Protein AF-A0A6A0GVG8-F1 (afdb_monomer)

Organism: Hyalella azteca (NCBI:txid294128)

Foldseek 3Di:
DQQFLEWEAEPPDIDTHRDDADDDDDPVDPVVLRVLLVVPCVSVDSQKHKYKYAHDWDADPDDDPHRIDGHHIALIFMDTPVCVVPDPDPVSVVVVSVVRSVDPVGGSGHHPVVVDPDDDADADDDQVVLPPPVVVVVVVCCVSFVPQPPVVPGDRDADWADDPVDPNDTHRDDDPVVVVVVVCCVPVVVVVVVVVVVVVVVQVVVQWDADPVRDTDRNPVPPPDPDDDDDDDDDDDDDD

Secondary structure (DSSP, 8-state):
-TT--EEEEETTEEEEE---------SS--HHHHHHHHH-GGGGSTTEEEEEEEEEEEE-SSS-TT-EEEEEEEEEEEEEHHHHHT---HHHHHHHHHHHHT-GGGEEE--HHHH-SS--------GGGTTSSHHHHHHHHHHHHSSTTTTSSSPP----EEETTEEEEEES---HHHHHHHHHHHHHHHHHHHHHHHHHHHHHHHHEEEPTTS-EEESGGGGS----------------

Structure (mmCIF, N/CA/C/O backbone):
data_AF-A0A6A0GVG8-F1
#
_entry.id   AF-A0A6A0GVG8-F1
#
loop_
_atom_site.group_PDB
_atom_site.id
_atom_site.type_symbol
_atom_site.label_atom_id
_atom_site.label_alt_id
_atom_site.label_comp_id
_atom_site.label_asym_id
_atom_site.label_entity_id
_atom_site.label_seq_id
_atom_site.pdbx_PDB_ins_code
_atom_site.Cartn_x
_atom_site.Cartn_y
_atom_site.Cartn_z
_atom_site.occupancy
_atom_site.B_iso_or_equiv
_atom_site.auth_seq_id
_atom_site.auth_comp_id
_atom_site.auth_asym_id
_atom_site.auth_atom_id
_atom_site.pdbx_PDB_model_num
ATOM 1 N N . MET A 1 1 ? -23.804 6.363 20.087 1.00 50.75 1 MET A N 1
ATOM 2 C CA . MET A 1 1 ? -23.180 5.264 19.308 1.00 50.75 1 MET A CA 1
ATOM 3 C C . MET A 1 1 ? -24.000 3.959 19.323 1.00 50.75 1 MET A C 1
ATOM 5 O O . MET A 1 1 ? -23.460 2.936 18.939 1.00 50.75 1 MET A O 1
ATOM 9 N N . GLY A 1 2 ? -25.294 3.967 19.689 1.00 52.16 2 GLY A N 1
ATOM 10 C CA . GLY A 1 2 ? -26.042 2.741 20.035 1.00 52.16 2 GLY A CA 1
ATOM 11 C C . GLY A 1 2 ? -26.238 1.683 18.936 1.00 52.16 2 GLY A C 1
ATOM 12 O O . GLY A 1 2 ? -26.428 0.525 19.280 1.00 52.16 2 GLY A O 1
ATOM 13 N N . ASP A 1 3 ? -26.127 2.052 17.653 1.00 66.25 3 ASP A N 1
ATOM 14 C CA . ASP A 1 3 ? -26.302 1.125 16.516 1.00 66.25 3 ASP A CA 1
ATOM 15 C C . ASP A 1 3 ? -25.033 0.934 15.659 1.00 66.25 3 ASP A C 1
ATOM 17 O O . ASP A 1 3 ? -25.080 0.316 14.594 1.00 66.25 3 ASP A O 1
ATOM 21 N N . ARG A 1 4 ? -23.882 1.475 16.087 1.00 76.88 4 ARG A N 1
ATOM 22 C CA . ARG A 1 4 ? -22.610 1.327 15.359 1.00 76.88 4 ARG A CA 1
ATOM 23 C C . ARG A 1 4 ? -21.877 0.089 15.867 1.00 76.88 4 ARG A C 1
ATOM 25 O O . ARG A 1 4 ? -21.326 0.111 16.961 1.00 76.88 4 ARG A O 1
ATOM 32 N N . ASN A 1 5 ? -21.874 -0.973 15.070 1.00 85.00 5 ASN A N 1
ATOM 33 C CA . ASN A 1 5 ? -21.222 -2.250 15.377 1.00 85.00 5 ASN A CA 1
ATOM 34 C C . ASN A 1 5 ? -19.881 -2.429 14.646 1.00 85.00 5 ASN A C 1
ATOM 36 O O . ASN A 1 5 ? -19.270 -3.493 14.739 1.00 85.00 5 ASN A O 1
ATOM 40 N N . THR A 1 6 ? -19.411 -1.429 13.896 1.00 87.62 6 THR A N 1
ATOM 41 C CA . THR A 1 6 ? -18.144 -1.523 13.163 1.00 87.62 6 THR A CA 1
ATOM 42 C C . THR A 1 6 ? -17.380 -0.205 13.177 1.00 87.62 6 THR A C 1
ATOM 44 O O . THR A 1 6 ? -17.946 0.872 12.966 1.00 87.62 6 THR A O 1
ATOM 47 N N . VAL A 1 7 ? -16.076 -0.315 13.412 1.00 90.06 7 VAL A N 1
ATOM 48 C CA . VAL A 1 7 ? -15.095 0.761 13.358 1.00 90.06 7 VAL A CA 1
ATOM 49 C C . VAL A 1 7 ? -13.996 0.363 12.382 1.00 90.06 7 VAL A C 1
ATOM 51 O O . VAL A 1 7 ? -13.380 -0.693 12.519 1.00 90.06 7 VAL A O 1
ATOM 54 N N . ILE A 1 8 ? -13.745 1.229 11.408 1.00 90.12 8 ILE A N 1
ATOM 55 C CA . ILE A 1 8 ? -12.729 1.035 10.380 1.00 90.12 8 ILE A CA 1
ATOM 56 C C . ILE A 1 8 ? -11.695 2.145 10.521 1.00 90.12 8 ILE A C 1
ATOM 58 O O . ILE A 1 8 ? -12.031 3.333 10.466 1.00 90.12 8 ILE A O 1
ATOM 62 N N . PHE A 1 9 ? -10.441 1.751 10.689 1.00 89.19 9 PHE A N 1
ATOM 63 C CA . PHE A 1 9 ? -9.293 2.645 10.672 1.00 89.19 9 PHE A CA 1
ATOM 64 C C . PHE A 1 9 ? -8.713 2.697 9.262 1.00 89.19 9 PHE A C 1
ATOM 66 O O . PHE A 1 9 ? -8.510 1.657 8.637 1.00 89.19 9 PHE A O 1
ATOM 73 N N . SER A 1 10 ? -8.434 3.896 8.762 1.00 87.19 10 SER A N 1
ATOM 74 C CA . SER A 1 10 ? -7.739 4.085 7.489 1.00 87.19 10 SER A CA 1
ATOM 75 C C . SER A 1 10 ? -6.863 5.323 7.577 1.00 87.19 10 SER A C 1
ATOM 77 O O . SER A 1 10 ? -7.367 6.447 7.604 1.00 87.19 10 SER A O 1
ATOM 79 N N . LYS A 1 11 ? -5.545 5.110 7.643 1.00 79.81 11 LYS A N 1
ATOM 80 C CA . LYS A 1 11 ? -4.554 6.171 7.883 1.00 79.81 11 LYS A CA 1
ATOM 81 C C . LYS A 1 11 ? -4.944 7.000 9.121 1.00 79.81 11 LYS A C 1
ATOM 83 O O . LYS A 1 11 ? -5.145 6.441 10.196 1.00 79.81 11 LYS A O 1
ATOM 88 N N . GLU A 1 12 ? -5.146 8.304 8.955 1.00 75.62 12 GLU A N 1
ATOM 89 C CA . GLU A 1 12 ? -5.574 9.243 10.003 1.00 75.62 12 GLU A CA 1
ATOM 90 C C . GLU A 1 12 ? -7.104 9.377 10.140 1.00 75.62 12 GLU A C 1
ATOM 92 O O . GLU A 1 12 ? -7.608 10.244 10.856 1.00 75.62 12 GLU A O 1
ATOM 97 N N . ARG A 1 13 ? -7.880 8.557 9.424 1.00 82.06 13 ARG A N 1
ATOM 98 C CA . ARG A 1 13 ? -9.346 8.621 9.394 1.00 82.06 13 ARG A CA 1
ATOM 99 C C . ARG A 1 13 ? -9.965 7.439 10.123 1.00 82.06 13 ARG A C 1
ATOM 101 O O . ARG A 1 13 ? -9.480 6.309 10.064 1.00 82.06 13 ARG A O 1
ATOM 108 N N . LEU A 1 14 ? -11.101 7.711 10.757 1.00 86.38 14 LEU A N 1
ATOM 109 C CA . LEU A 1 14 ? -11.926 6.711 11.418 1.00 86.38 14 LEU A CA 1
ATOM 110 C C . LEU A 1 14 ? -13.337 6.747 10.842 1.00 86.38 14 LEU A C 1
ATOM 112 O O . LEU A 1 14 ? -13.987 7.792 10.811 1.00 86.38 14 LEU A O 1
ATOM 116 N N . TYR A 1 15 ? -13.823 5.581 10.432 1.00 87.69 15 TYR A N 1
ATOM 117 C CA . TYR A 1 15 ? -15.179 5.388 9.942 1.00 87.69 15 TYR A CA 1
ATOM 118 C C . TYR A 1 15 ? -15.929 4.513 10.941 1.00 87.69 15 TYR A C 1
ATOM 120 O O . TYR A 1 15 ? -15.545 3.375 11.189 1.00 87.69 15 TYR A O 1
ATOM 128 N N . ALA A 1 16 ? -16.999 5.041 11.530 1.00 86.44 16 ALA A N 1
ATOM 129 C CA . ALA A 1 16 ? -17.844 4.296 12.457 1.00 86.44 16 ALA A CA 1
ATOM 130 C C . ALA A 1 16 ? -19.249 4.167 11.868 1.00 86.44 16 ALA A C 1
ATOM 132 O O . ALA A 1 16 ? -19.960 5.167 11.724 1.00 86.44 16 ALA A O 1
ATOM 133 N N . ALA A 1 17 ? -19.650 2.941 11.546 1.00 83.56 17 ALA A N 1
ATOM 134 C CA . ALA A 1 17 ? -20.887 2.651 10.831 1.00 83.56 17 ALA A CA 1
ATOM 135 C C . ALA A 1 17 ? -21.612 1.432 11.416 1.00 83.56 17 ALA A C 1
ATOM 137 O O . ALA A 1 17 ? -21.072 0.688 12.237 1.00 83.56 17 ALA A O 1
ATOM 138 N N . SER A 1 18 ? -22.867 1.263 11.000 1.00 83.88 18 SER A N 1
ATOM 139 C CA . SER A 1 18 ? -23.615 0.030 11.219 1.00 83.88 18 SER A CA 1
ATOM 140 C C . SER A 1 18 ? -23.417 -0.864 9.998 1.00 83.88 18 SER A C 1
ATOM 142 O O . SER A 1 18 ? -23.863 -0.517 8.905 1.00 83.88 18 SER A O 1
ATOM 144 N N . CYS A 1 19 ? -22.701 -1.972 10.158 1.00 81.56 19 CYS A N 1
ATOM 145 C CA . CYS A 1 19 ? -22.492 -2.960 9.112 1.00 81.56 19 CYS A CA 1
ATOM 146 C C . CYS A 1 19 ? -23.527 -4.080 9.254 1.00 81.56 19 CYS A C 1
ATOM 148 O O . CYS A 1 19 ? -23.619 -4.724 10.302 1.00 81.56 19 CYS A O 1
ATOM 150 N N . GLY A 1 20 ? -24.307 -4.314 8.197 1.00 79.50 20 GLY A N 1
ATOM 151 C CA . GLY A 1 20 ? -25.256 -5.430 8.125 1.00 79.50 20 GLY A CA 1
ATOM 152 C C . GLY A 1 20 ? -24.718 -6.637 7.354 1.00 79.50 20 GLY A C 1
ATOM 153 O O . GLY A 1 20 ? -25.000 -7.783 7.712 1.00 79.50 20 GLY A O 1
ATOM 154 N N . HIS A 1 21 ? -23.935 -6.386 6.304 1.00 77.69 21 HIS A N 1
ATOM 155 C CA . HIS A 1 21 ? -23.437 -7.410 5.394 1.00 77.69 21 HIS A CA 1
ATOM 156 C C . HIS A 1 21 ? -22.052 -7.040 4.865 1.00 77.69 21 HIS A C 1
ATOM 158 O O . HIS A 1 21 ? -21.798 -5.876 4.564 1.00 77.69 21 HIS A O 1
ATOM 164 N N . VAL A 1 22 ? -21.190 -8.043 4.694 1.00 79.06 22 VAL A N 1
ATOM 165 C CA . VAL A 1 22 ? -19.888 -7.905 4.037 1.00 79.06 22 VAL A CA 1
ATOM 166 C C . VAL A 1 22 ? -19.919 -8.731 2.758 1.00 79.06 22 VAL A C 1
ATOM 168 O O . VAL A 1 22 ? -20.177 -9.932 2.794 1.00 79.06 22 VAL A O 1
ATOM 171 N N . ASN A 1 23 ? -19.711 -8.070 1.623 1.00 77.62 23 ASN A N 1
ATOM 172 C CA . ASN A 1 23 ? -19.607 -8.699 0.309 1.00 77.62 23 ASN A CA 1
ATOM 173 C C . ASN A 1 23 ? -18.220 -8.452 -0.263 1.00 77.62 23 ASN A C 1
ATOM 175 O O . ASN A 1 23 ? -17.609 -7.417 0.000 1.00 77.62 23 ASN A O 1
ATOM 179 N N . SER A 1 24 ? -17.756 -9.370 -1.099 1.00 70.88 24 SER A N 1
ATOM 180 C CA . SER A 1 24 ? -16.585 -9.137 -1.926 1.00 70.88 24 SER A CA 1
ATOM 181 C C . SER A 1 24 ? -16.966 -8.586 -3.290 1.00 70.88 24 SER A C 1
ATOM 183 O O . SER A 1 24 ? -17.967 -8.973 -3.889 1.00 70.88 24 SER A O 1
ATOM 185 N N . SER A 1 25 ? -16.144 -7.668 -3.790 1.00 61.41 25 SER A N 1
ATOM 186 C CA . SER A 1 25 ? -16.318 -7.037 -5.101 1.00 61.41 25 SER A CA 1
ATOM 187 C C . SER A 1 25 ? -15.183 -7.350 -6.087 1.00 61.41 25 SER A C 1
ATOM 189 O O . SER A 1 25 ? -15.189 -6.817 -7.194 1.00 61.41 25 SER A O 1
ATOM 191 N N . SER A 1 26 ? -14.209 -8.195 -5.720 1.00 55.94 26 SER A N 1
ATOM 192 C CA . SER A 1 26 ? -12.971 -8.401 -6.490 1.00 55.94 26 SER A CA 1
ATOM 193 C C . SER A 1 26 ? -12.815 -9.825 -7.030 1.00 55.94 26 SER A C 1
ATOM 195 O O . SER A 1 26 ? -13.128 -10.795 -6.351 1.00 55.94 26 SER A O 1
ATOM 197 N N . ALA A 1 27 ? -12.255 -9.935 -8.239 1.00 46.09 27 ALA A N 1
ATOM 198 C CA . ALA A 1 27 ? -11.890 -11.182 -8.916 1.00 46.09 27 ALA A CA 1
ATOM 199 C C . ALA A 1 27 ? -10.590 -11.838 -8.387 1.00 46.09 27 ALA A C 1
ATOM 201 O O . ALA A 1 27 ? -10.271 -12.955 -8.784 1.00 46.09 27 ALA A O 1
ATOM 202 N N . HIS A 1 28 ? -9.841 -11.168 -7.500 1.00 50.00 28 HIS A N 1
ATOM 203 C CA . HIS A 1 28 ? -8.576 -11.651 -6.910 1.00 50.00 28 HIS A CA 1
ATOM 204 C C . HIS A 1 28 ? -8.748 -12.186 -5.479 1.00 50.00 28 HIS A C 1
ATOM 206 O O . HIS A 1 28 ? -7.946 -11.919 -4.589 1.00 50.00 28 HIS A O 1
ATOM 212 N N . GLN A 1 29 ? -9.849 -12.886 -5.234 1.00 55.16 29 GLN A N 1
ATOM 213 C CA . GLN A 1 29 ? -10.332 -13.115 -3.885 1.00 55.16 29 GLN A CA 1
ATOM 214 C C . GLN A 1 29 ? -9.825 -14.409 -3.243 1.00 55.16 29 GLN A C 1
ATOM 216 O O . GLN A 1 29 ? -9.951 -15.495 -3.806 1.00 55.16 29 GLN A O 1
ATOM 221 N N . ASP A 1 30 ? -9.383 -14.281 -1.993 1.00 58.47 30 ASP A N 1
ATOM 222 C CA . ASP A 1 30 ? -9.330 -15.378 -1.032 1.00 58.47 30 ASP A CA 1
ATOM 223 C C . ASP A 1 30 ? -10.744 -15.573 -0.451 1.00 58.47 30 ASP A C 1
ATOM 225 O O . ASP A 1 30 ? -11.160 -14.907 0.504 1.00 58.47 30 ASP A O 1
ATOM 229 N N . ASN A 1 31 ? -11.558 -16.398 -1.120 1.00 63.59 31 ASN A N 1
ATOM 230 C CA . ASN A 1 31 ? -12.972 -16.624 -0.768 1.00 63.59 31 ASN A CA 1
ATOM 231 C C . ASN A 1 31 ? -13.146 -17.070 0.695 1.00 63.59 31 ASN A C 1
ATOM 233 O O . ASN A 1 31 ? -14.156 -16.755 1.327 1.00 63.59 31 ASN A O 1
ATOM 237 N N . ASN A 1 32 ? -12.113 -17.708 1.243 1.00 67.88 32 ASN A N 1
ATOM 238 C CA . ASN A 1 32 ? -12.061 -18.233 2.598 1.00 67.88 32 ASN A CA 1
ATOM 239 C C . ASN A 1 32 ? -12.248 -17.142 3.664 1.00 67.88 32 ASN A C 1
ATOM 241 O O . ASN A 1 32 ? -12.976 -17.348 4.631 1.00 67.88 32 ASN A O 1
ATOM 245 N N . THR A 1 33 ? -11.657 -15.954 3.492 1.00 72.12 33 THR A N 1
ATOM 246 C CA . THR A 1 33 ? -11.712 -14.884 4.508 1.00 72.12 33 THR A CA 1
ATOM 247 C C . THR A 1 33 ? -13.117 -14.300 4.654 1.00 72.12 33 THR A C 1
ATOM 249 O O . THR A 1 33 ? -13.568 -14.005 5.759 1.00 72.12 33 THR A O 1
ATOM 252 N N . ILE A 1 34 ? -13.851 -14.164 3.547 1.00 72.88 34 ILE A N 1
ATOM 253 C CA . ILE A 1 34 ? -15.233 -13.660 3.569 1.00 72.88 34 ILE A CA 1
ATOM 254 C C . ILE A 1 34 ? -16.191 -14.712 4.132 1.00 72.88 34 ILE A C 1
ATOM 256 O O . ILE A 1 34 ? -17.122 -14.375 4.865 1.00 72.88 34 ILE A O 1
ATOM 260 N N . GLU A 1 35 ? -15.949 -15.987 3.843 1.00 71.25 35 GLU A N 1
ATOM 261 C CA . GLU A 1 35 ? -16.700 -17.094 4.433 1.00 71.25 35 GLU A CA 1
ATOM 262 C C . GLU A 1 35 ? -16.460 -17.202 5.951 1.00 71.25 35 GLU A C 1
ATOM 264 O O . GLU A 1 35 ? -17.409 -17.353 6.727 1.00 71.25 35 GLU A O 1
ATOM 269 N N . LEU A 1 36 ? -15.220 -17.003 6.404 1.00 71.31 36 LEU A N 1
ATOM 270 C CA . LEU A 1 36 ? -14.858 -16.913 7.824 1.00 71.31 36 LEU A CA 1
ATOM 271 C C . LEU A 1 36 ? -15.527 -15.716 8.521 1.00 71.31 36 LEU A C 1
ATOM 273 O O . LEU A 1 36 ? -16.076 -15.860 9.613 1.00 71.31 36 LEU A O 1
ATOM 277 N N . LEU A 1 37 ? -15.565 -14.546 7.880 1.00 74.31 37 LEU A N 1
ATOM 278 C CA . LEU A 1 37 ? -16.240 -13.355 8.415 1.00 74.31 37 LEU A CA 1
ATOM 279 C C . LEU A 1 37 ? -17.761 -13.522 8.512 1.00 74.31 37 LEU A C 1
ATOM 281 O O . LEU A 1 37 ? -18.382 -13.043 9.465 1.00 74.31 37 LEU A O 1
ATOM 285 N N . ASN A 1 38 ? -18.372 -14.192 7.534 1.00 73.69 38 ASN A N 1
ATOM 286 C CA . ASN A 1 38 ? -19.812 -14.436 7.522 1.00 73.69 38 ASN A CA 1
ATOM 287 C C . ASN A 1 38 ? -20.233 -15.55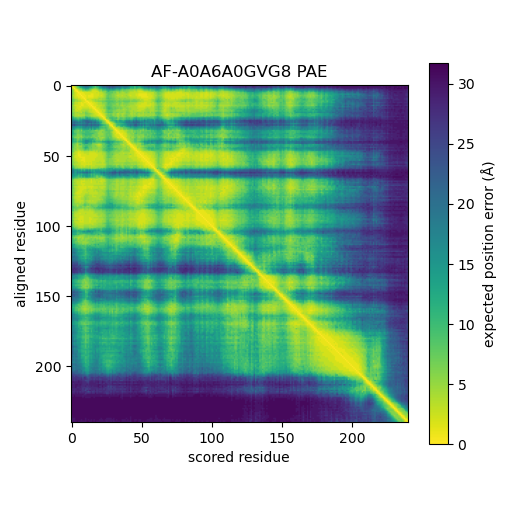1 8.490 1.00 73.69 38 ASN A C 1
ATOM 289 O O . ASN A 1 38 ? -21.332 -15.478 9.045 1.00 73.69 38 ASN A O 1
ATOM 293 N N . SER A 1 39 ? -19.374 -16.547 8.724 1.00 69.25 39 SER A N 1
ATOM 294 C CA . SER A 1 39 ? -19.610 -17.617 9.703 1.00 69.25 39 SER A CA 1
ATOM 295 C C . SER A 1 39 ? -19.372 -17.157 11.145 1.00 69.25 39 SER A C 1
ATOM 297 O O . SER A 1 39 ? -20.133 -17.527 12.044 1.00 69.25 39 SER A O 1
ATOM 299 N N . ASN A 1 40 ? -18.390 -16.282 11.384 1.00 69.88 40 ASN A N 1
ATOM 300 C CA . ASN A 1 40 ? -18.128 -15.702 12.698 1.00 69.88 40 ASN A CA 1
ATOM 301 C C . ASN A 1 40 ? -19.054 -14.504 12.974 1.00 69.88 40 ASN A C 1
ATOM 303 O O . ASN A 1 40 ? -18.669 -13.341 12.890 1.00 69.88 40 ASN A O 1
ATOM 307 N N . LEU A 1 41 ? -20.308 -14.788 13.337 1.00 68.12 41 LEU A N 1
ATOM 308 C CA . LEU A 1 41 ? -21.355 -13.791 13.619 1.00 68.12 41 LEU A CA 1
ATOM 309 C C . LEU A 1 41 ? -21.117 -12.960 14.897 1.00 68.12 41 LEU A C 1
ATOM 311 O O . LEU A 1 41 ? -21.990 -12.184 15.294 1.00 68.12 41 LEU A O 1
ATOM 315 N N . GLY A 1 42 ? -19.957 -13.087 15.552 1.00 70.38 42 GLY A N 1
ATOM 316 C CA . GLY A 1 42 ? -19.631 -12.376 16.789 1.00 70.38 42 GLY A CA 1
ATOM 317 C C . GLY A 1 42 ? -19.759 -10.853 16.676 1.00 70.38 42 GLY A C 1
ATOM 318 O O . GLY A 1 42 ? -20.185 -10.210 17.631 1.00 70.38 42 GLY A O 1
ATOM 319 N N . TRP A 1 43 ? -19.486 -10.285 15.499 1.00 73.75 43 TRP A N 1
ATOM 320 C CA . TRP A 1 43 ? -19.610 -8.849 15.213 1.00 73.75 43 TRP A CA 1
ATOM 321 C C . TRP A 1 43 ? -21.048 -8.374 14.936 1.00 73.75 43 TRP A C 1
ATOM 323 O O . TRP A 1 43 ? -21.324 -7.175 14.970 1.00 73.75 43 TRP A O 1
ATOM 333 N N . LYS A 1 44 ? -21.989 -9.293 14.677 1.00 74.94 44 LYS A N 1
ATOM 334 C CA . LYS A 1 44 ? -23.419 -8.957 14.543 1.00 74.94 44 LYS A CA 1
ATOM 335 C C . LYS A 1 44 ? -24.117 -8.820 15.896 1.00 74.94 44 LYS A C 1
ATOM 337 O O . LYS A 1 44 ? -25.248 -8.342 15.960 1.00 74.94 44 LYS A O 1
ATOM 342 N N . ASN A 1 45 ? -23.464 -9.235 16.983 1.00 78.94 45 ASN A N 1
ATOM 343 C CA . ASN A 1 45 ? -23.986 -9.053 18.329 1.00 78.94 45 ASN A CA 1
ATOM 344 C C . ASN A 1 45 ? -23.889 -7.575 18.741 1.00 78.94 45 ASN A C 1
ATOM 346 O O . ASN A 1 45 ? -22.816 -6.986 18.679 1.00 78.94 45 ASN A O 1
ATOM 350 N N . LYS A 1 46 ? -24.987 -6.997 19.246 1.00 77.81 46 LYS A N 1
ATOM 351 C CA . LYS A 1 46 ? -25.031 -5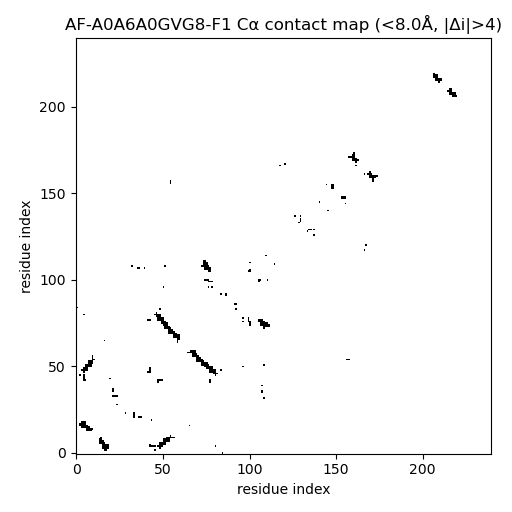.609 19.743 1.00 77.81 46 LYS A CA 1
ATOM 352 C C . LYS A 1 46 ? -24.086 -5.336 20.919 1.00 77.81 46 LYS A C 1
ATOM 354 O O . LYS A 1 46 ? -23.750 -4.185 21.173 1.00 77.81 46 LYS A O 1
ATOM 359 N N . ALA A 1 47 ? -23.670 -6.374 21.642 1.00 83.19 47 ALA A N 1
ATOM 360 C CA . ALA A 1 47 ? -22.703 -6.257 22.731 1.00 83.19 47 ALA A CA 1
ATOM 361 C C . ALA A 1 47 ? -21.253 -6.112 22.240 1.00 83.19 47 ALA A C 1
ATOM 363 O O . ALA A 1 47 ? -20.364 -5.833 23.044 1.00 83.19 47 ALA A O 1
ATOM 364 N N . LYS A 1 48 ? -21.004 -6.307 20.942 1.00 87.19 48 LYS A N 1
ATOM 365 C CA . LYS A 1 48 ? -19.670 -6.355 20.355 1.00 87.19 48 LYS A CA 1
ATOM 366 C C . LYS A 1 48 ? -19.511 -5.343 19.221 1.00 87.19 48 LYS A C 1
ATOM 368 O O . LYS A 1 48 ? -20.480 -4.944 18.580 1.00 87.19 48 LYS A O 1
ATOM 373 N N . VAL A 1 49 ? -18.273 -4.930 18.980 1.00 88.25 49 VAL A N 1
ATOM 374 C CA . VAL A 1 49 ? -17.891 -4.003 17.909 1.00 88.25 49 VAL A CA 1
ATOM 375 C C . VAL A 1 49 ? -16.730 -4.607 17.134 1.00 88.25 49 VAL A C 1
ATOM 377 O O . VAL A 1 49 ? -15.719 -4.978 17.726 1.00 88.25 49 VAL A O 1
ATOM 380 N N . ALA A 1 50 ? -16.873 -4.707 15.815 1.00 88.56 50 ALA A N 1
ATOM 381 C CA . ALA A 1 50 ? -15.773 -5.085 14.941 1.00 88.56 50 ALA A CA 1
ATOM 382 C C . ALA A 1 50 ? -14.823 -3.905 14.740 1.00 88.56 50 ALA A C 1
ATOM 384 O O . ALA A 1 50 ? -15.260 -2.794 14.437 1.00 88.56 50 ALA A O 1
ATOM 385 N N . PHE A 1 51 ? -13.532 -4.174 14.855 1.00 89.69 51 PHE A N 1
ATOM 386 C CA . PHE A 1 51 ? -12.462 -3.251 14.526 1.00 89.69 51 PHE A CA 1
ATOM 387 C C . PHE A 1 51 ? -11.656 -3.811 13.372 1.00 89.69 51 PHE A C 1
ATOM 389 O O . PHE A 1 51 ? -11.253 -4.970 13.408 1.00 89.69 51 PHE A O 1
ATOM 396 N N . ILE A 1 52 ? -11.424 -3.001 12.348 1.00 89.12 52 ILE A N 1
ATOM 397 C CA . ILE A 1 52 ? -10.674 -3.420 11.166 1.00 89.12 52 ILE A CA 1
ATOM 398 C C . ILE A 1 52 ? -9.786 -2.262 10.727 1.00 89.12 52 ILE A C 1
ATOM 400 O O . ILE A 1 52 ? -10.227 -1.111 10.732 1.00 89.12 52 ILE A O 1
ATOM 404 N N . PHE A 1 53 ? -8.552 -2.551 10.325 1.00 88.75 53 PHE A N 1
ATOM 405 C CA . PHE A 1 53 ? -7.727 -1.584 9.617 1.00 88.75 53 PHE A CA 1
ATOM 406 C C . PHE A 1 53 ? -7.804 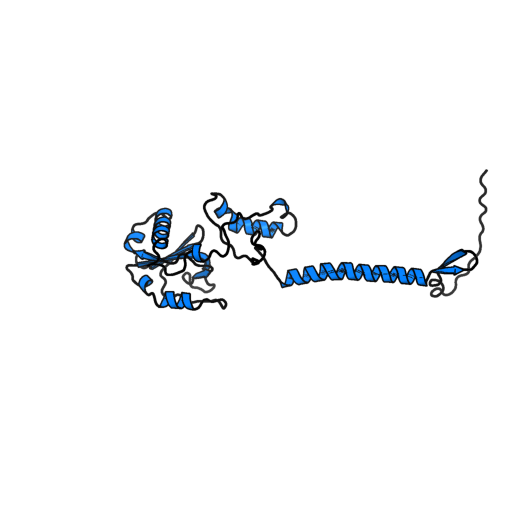-1.859 8.117 1.00 88.75 53 PHE A C 1
ATOM 408 O O . PHE A 1 53 ? -7.671 -3.005 7.703 1.00 88.75 53 PHE A O 1
ATOM 415 N N . CYS A 1 54 ? -8.000 -0.823 7.304 1.00 87.62 54 CYS A N 1
ATOM 416 C CA . CYS A 1 54 ? -7.939 -0.918 5.847 1.00 87.62 54 CYS A CA 1
ATOM 417 C C . CYS A 1 54 ? -7.097 0.220 5.271 1.00 87.62 54 CYS A C 1
ATOM 419 O O . CYS A 1 54 ? -7.285 1.390 5.624 1.00 87.62 54 CYS A O 1
ATOM 421 N N . THR A 1 55 ? -6.196 -0.104 4.346 1.00 84.62 55 THR A N 1
ATOM 422 C CA . THR A 1 55 ? -5.328 0.899 3.715 1.00 84.62 55 THR A CA 1
ATOM 423 C C . THR A 1 55 ? -6.147 1.898 2.898 1.00 84.62 55 THR A C 1
ATOM 425 O O . THR A 1 55 ? -5.922 3.106 3.004 1.00 84.62 55 THR A O 1
ATOM 428 N N . TYR A 1 56 ? -7.159 1.433 2.156 1.00 84.25 56 TYR A N 1
ATOM 429 C CA . TYR A 1 56 ? -8.026 2.309 1.367 1.00 84.25 56 TYR A CA 1
ATOM 430 C C . TYR A 1 56 ? -9.505 2.085 1.677 1.00 84.25 56 TYR A C 1
ATOM 432 O O . TYR A 1 56 ? -10.001 0.961 1.659 1.00 84.25 56 TYR A O 1
ATOM 440 N N . VAL A 1 57 ? -10.224 3.185 1.906 1.00 86.81 57 VAL A N 1
ATOM 441 C CA . VAL A 1 57 ? -11.680 3.200 2.084 1.00 86.81 57 VAL A CA 1
ATOM 442 C C . VAL A 1 57 ? -12.274 4.216 1.116 1.00 86.81 57 VAL A C 1
ATOM 444 O O . VAL A 1 57 ? -11.935 5.401 1.143 1.00 86.81 57 VAL A O 1
ATOM 447 N N . LYS A 1 58 ? -13.156 3.747 0.235 1.00 85.62 58 LYS A N 1
ATOM 448 C CA . LYS A 1 58 ? -13.834 4.547 -0.789 1.00 85.62 58 LYS A CA 1
ATOM 449 C C . LYS A 1 58 ? -15.340 4.400 -0.622 1.00 85.62 58 LYS A C 1
ATOM 451 O O . LYS A 1 58 ? -15.835 3.316 -0.337 1.00 85.62 58 LYS A O 1
ATOM 456 N N . HIS A 1 59 ? -16.084 5.476 -0.841 1.00 80.69 59 HIS A N 1
ATOM 457 C CA . HIS A 1 59 ? -17.539 5.377 -0.943 1.00 80.69 59 HIS A CA 1
ATOM 458 C C . HIS A 1 59 ? -17.909 4.782 -2.303 1.00 80.69 59 HIS A C 1
ATOM 460 O O . HIS A 1 59 ? -17.358 5.189 -3.330 1.00 80.69 59 HIS A O 1
ATOM 466 N N . GLN A 1 60 ? -18.830 3.821 -2.324 1.00 76.50 60 GLN A N 1
ATOM 467 C CA . GLN A 1 60 ? -19.336 3.279 -3.577 1.00 76.50 60 GLN A CA 1
ATOM 468 C C . GLN A 1 60 ? -20.162 4.350 -4.300 1.00 76.50 60 GLN A C 1
ATOM 470 O O . GLN A 1 60 ? -21.005 5.023 -3.706 1.00 76.50 60 GLN A O 1
ATOM 475 N N . ASN A 1 61 ? -19.903 4.530 -5.595 1.00 58.28 61 ASN A N 1
ATOM 476 C CA . ASN A 1 61 ? -20.546 5.574 -6.385 1.00 58.28 61 ASN A CA 1
ATOM 477 C C . ASN A 1 61 ? -21.994 5.161 -6.713 1.00 58.28 61 ASN A C 1
ATOM 479 O O . ASN A 1 61 ? -22.257 4.508 -7.720 1.00 58.28 61 ASN A O 1
ATOM 483 N N . GLY A 1 62 ? -22.926 5.492 -5.817 1.00 55.22 62 GLY A N 1
ATOM 484 C CA . GLY A 1 62 ? -24.351 5.214 -5.978 1.00 55.22 62 GLY A CA 1
ATOM 485 C C . GLY A 1 62 ? -25.157 5.550 -4.727 1.00 55.22 62 GLY A C 1
ATOM 486 O O . GLY A 1 62 ? -25.301 4.701 -3.869 1.00 55.22 62 GLY A O 1
ATOM 487 N N . ASN A 1 63 ? -25.677 6.781 -4.633 1.00 48.16 63 ASN A N 1
ATOM 488 C CA . ASN A 1 63 ? -26.753 7.294 -3.752 1.00 48.16 63 ASN A CA 1
ATOM 489 C C . ASN A 1 63 ? -26.885 6.833 -2.277 1.00 48.16 63 ASN A C 1
ATOM 491 O O . ASN A 1 63 ? -27.863 7.183 -1.615 1.00 48.16 63 ASN A O 1
ATOM 495 N N . LYS A 1 64 ? -25.928 6.097 -1.718 1.00 59.19 64 LYS A N 1
ATOM 496 C CA . LYS A 1 64 ? -25.966 5.547 -0.367 1.00 59.19 64 LYS A CA 1
ATOM 497 C C . LYS A 1 64 ? -24.653 5.876 0.323 1.00 59.19 64 LYS A C 1
ATOM 499 O O . LYS A 1 64 ? -23.618 5.284 0.052 1.00 59.19 64 LYS A O 1
ATOM 504 N N . PHE A 1 65 ? -24.710 6.824 1.256 1.00 58.84 65 PHE A N 1
ATOM 505 C CA . PHE A 1 65 ? -23.568 7.258 2.074 1.00 58.84 65 PHE A CA 1
ATOM 506 C C . PHE A 1 65 ? -22.913 6.133 2.904 1.00 58.84 65 PHE A C 1
ATOM 508 O O . PHE A 1 65 ? -21.846 6.343 3.476 1.00 58.84 65 PHE A O 1
ATOM 515 N N . TYR A 1 66 ? -23.550 4.964 2.986 1.00 66.19 66 TYR A N 1
ATOM 516 C CA . TYR A 1 66 ? -23.194 3.852 3.863 1.00 66.19 66 TYR A CA 1
ATOM 517 C C . TYR A 1 66 ? -22.544 2.657 3.152 1.00 66.19 66 TYR A C 1
ATOM 519 O O . TYR A 1 66 ? -22.082 1.750 3.840 1.00 66.19 66 TYR A O 1
ATOM 527 N N . ASP A 1 67 ? -22.460 2.658 1.817 1.00 78.12 67 ASP A N 1
ATOM 528 C CA . ASP A 1 67 ? -21.767 1.597 1.082 1.00 78.12 67 ASP A CA 1
ATOM 529 C C . ASP A 1 67 ? -20.277 1.956 0.954 1.00 78.12 67 ASP A C 1
ATOM 531 O O . ASP A 1 67 ? -19.884 2.871 0.221 1.00 78.12 67 ASP A O 1
ATOM 535 N N . LEU A 1 68 ? -19.447 1.252 1.727 1.00 83.44 68 LEU A N 1
ATOM 536 C CA . LEU A 1 68 ? -17.997 1.428 1.772 1.00 83.44 68 LEU A CA 1
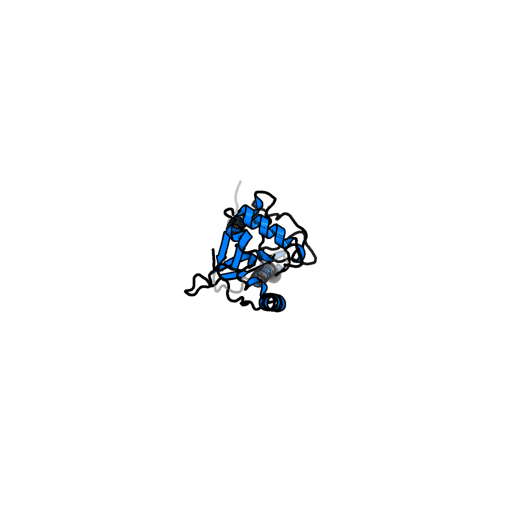ATOM 537 C C . LEU A 1 68 ? -17.311 0.284 1.027 1.00 83.44 68 LEU A C 1
ATOM 539 O O . LEU A 1 68 ? -17.501 -0.888 1.345 1.00 83.44 68 LEU A O 1
ATOM 543 N N . VAL A 1 69 ? -16.470 0.639 0.062 1.00 85.88 69 VAL A N 1
ATOM 544 C CA . VAL A 1 69 ? -15.512 -0.271 -0.558 1.00 85.88 69 VAL A CA 1
ATOM 545 C C . VAL A 1 69 ? -14.205 -0.134 0.199 1.00 85.88 69 VAL A C 1
ATOM 547 O O . VAL A 1 69 ? -13.616 0.947 0.257 1.00 85.88 69 VAL A O 1
ATOM 550 N N . MET A 1 70 ? -13.777 -1.237 0.794 1.00 85.12 70 MET A N 1
ATOM 551 C CA . MET A 1 70 ? -12.544 -1.316 1.560 1.00 85.12 70 MET A CA 1
ATOM 552 C C . MET A 1 70 ? -11.549 -2.185 0.793 1.00 85.12 70 MET A C 1
ATOM 554 O O . MET A 1 70 ? -11.919 -3.241 0.280 1.00 85.12 70 MET A O 1
ATOM 558 N N . GLU A 1 71 ? -10.303 -1.738 0.698 1.00 83.62 71 GLU A N 1
ATOM 559 C CA . GLU A 1 71 ? -9.220 -2.454 0.025 1.00 83.62 71 GLU A CA 1
ATOM 560 C C . GLU A 1 71 ? -8.051 -2.619 1.002 1.00 83.62 71 GLU A C 1
ATOM 562 O O . GLU A 1 71 ? -7.758 -1.701 1.776 1.00 83.62 71 GLU A O 1
ATOM 567 N N . ASP A 1 72 ? -7.387 -3.779 0.927 1.00 81.75 72 ASP A N 1
ATOM 568 C CA . ASP A 1 72 ? -6.209 -4.117 1.736 1.00 81.75 72 ASP A CA 1
ATOM 569 C C . ASP A 1 72 ? -6.470 -3.976 3.248 1.00 81.75 72 ASP A C 1
ATOM 571 O O . ASP A 1 72 ? -5.959 -3.083 3.928 1.00 81.75 72 ASP A O 1
ATOM 575 N N . CYS A 1 73 ? -7.368 -4.831 3.752 1.00 85.31 73 CYS A N 1
ATOM 576 C CA . CYS A 1 73 ? -7.772 -4.851 5.155 1.00 85.31 73 CYS A CA 1
ATOM 577 C C . CYS A 1 73 ? -7.054 -5.946 5.944 1.00 85.31 73 CYS A C 1
ATOM 579 O O . CYS A 1 73 ? -6.931 -7.076 5.475 1.00 85.31 73 CYS A O 1
ATOM 581 N N . PHE A 1 74 ? -6.659 -5.630 7.173 1.00 86.00 74 PHE A N 1
ATOM 582 C CA . PHE A 1 74 ? -5.917 -6.510 8.074 1.00 86.00 74 PHE A CA 1
ATOM 583 C C . PHE A 1 74 ? -6.183 -6.129 9.543 1.00 86.00 74 PHE A C 1
ATOM 585 O O . PHE A 1 74 ? -6.909 -5.169 9.828 1.00 86.00 74 PHE A O 1
ATOM 592 N N . ASN A 1 75 ? -5.630 -6.901 10.487 1.00 87.62 75 ASN A N 1
ATOM 593 C CA . ASN A 1 75 ? -5.850 -6.733 11.934 1.00 87.62 75 ASN A CA 1
ATOM 594 C C . ASN A 1 75 ? -7.345 -6.686 12.301 1.00 87.62 75 ASN A C 1
ATOM 596 O O . ASN A 1 75 ? -7.770 -5.894 13.132 1.00 87.62 75 ASN A O 1
ATOM 600 N N . GLY A 1 76 ? -8.183 -7.504 11.667 1.00 88.44 76 GLY A N 1
ATOM 601 C CA . GLY A 1 76 ? -9.612 -7.525 11.973 1.00 88.44 76 GLY A CA 1
ATOM 602 C C . GLY A 1 76 ? -9.848 -8.204 13.317 1.00 88.44 76 GLY A C 1
ATOM 603 O O . GLY A 1 76 ? -9.426 -9.341 13.489 1.00 88.44 76 GLY A O 1
ATOM 604 N N . THR A 1 77 ? -10.532 -7.558 14.258 1.00 88.50 77 THR A N 1
ATOM 605 C CA . THR A 1 77 ? -10.832 -8.106 15.593 1.00 88.50 77 THR A CA 1
ATOM 606 C C . THR A 1 77 ? -12.220 -7.697 16.076 1.00 88.50 77 THR A C 1
ATOM 608 O O . THR A 1 77 ? -12.885 -6.851 15.475 1.00 88.50 77 THR A O 1
ATOM 611 N N . VAL A 1 78 ? -12.685 -8.304 17.169 1.00 88.56 78 VAL A N 1
ATOM 612 C CA . VAL A 1 78 ? -13.946 -7.934 17.821 1.00 88.56 78 VAL A CA 1
ATOM 613 C C . VAL A 1 78 ? -13.689 -7.544 19.271 1.00 88.56 78 VAL A C 1
ATOM 615 O O . VAL A 1 78 ? -13.078 -8.306 20.008 1.00 88.56 78 VAL A O 1
ATOM 618 N N . GLY A 1 79 ? -14.199 -6.386 19.689 1.00 87.50 79 GLY A N 1
ATOM 619 C CA . GLY A 1 79 ? -14.134 -5.902 21.069 1.00 87.50 79 GLY A CA 1
ATOM 620 C C . GLY A 1 79 ? -15.509 -5.686 21.699 1.00 87.50 79 GLY A C 1
ATOM 621 O O . GLY A 1 79 ? -16.546 -5.827 21.049 1.00 87.50 79 GLY A O 1
ATOM 622 N N . ASP A 1 80 ? -15.516 -5.307 22.973 1.00 88.50 80 ASP A N 1
ATOM 623 C CA . ASP A 1 80 ? -16.724 -5.059 23.759 1.00 88.50 80 ASP A CA 1
ATOM 624 C C . ASP A 1 80 ? -17.290 -3.660 23.511 1.00 88.50 80 ASP A C 1
ATOM 626 O O . ASP A 1 80 ? -16.620 -2.647 23.735 1.00 88.50 80 ASP A O 1
ATOM 630 N N . ALA A 1 81 ? -18.571 -3.581 23.145 1.00 86.62 81 ALA A N 1
ATOM 631 C CA . ALA A 1 81 ? -19.243 -2.319 22.835 1.00 86.62 81 ALA A CA 1
ATOM 632 C C . ALA A 1 81 ? -19.249 -1.332 24.014 1.00 86.62 81 ALA A C 1
ATOM 634 O O . ALA A 1 81 ? -19.114 -0.127 23.806 1.00 86.62 81 ALA A O 1
ATOM 635 N N . ASN A 1 82 ? -19.344 -1.830 25.251 1.00 86.38 82 ASN A N 1
ATOM 636 C CA . ASN A 1 82 ? -19.336 -0.995 26.458 1.00 86.38 82 ASN A CA 1
ATOM 637 C C . ASN A 1 82 ? -18.019 -0.227 26.628 1.00 86.38 82 ASN A C 1
ATOM 639 O O . ASN A 1 82 ? -18.026 0.913 27.089 1.00 86.38 82 ASN A O 1
ATOM 643 N N . ARG A 1 83 ? -16.887 -0.830 26.240 1.00 84.56 83 ARG A N 1
ATOM 644 C CA . ARG A 1 83 ? -15.582 -0.162 26.291 1.00 84.56 83 ARG A CA 1
ATOM 645 C C . ARG A 1 83 ? -15.534 0.964 25.266 1.00 84.56 83 ARG A C 1
ATOM 647 O O . ARG A 1 83 ? -15.130 2.062 25.616 1.00 84.56 83 ARG A O 1
ATOM 654 N N . VAL A 1 84 ? -16.016 0.714 24.047 1.00 84.75 84 VAL A N 1
ATOM 655 C CA . VAL A 1 84 ? -16.019 1.692 22.944 1.00 84.75 84 VAL A CA 1
ATOM 656 C C . VAL A 1 84 ? -16.911 2.895 23.237 1.00 84.75 84 VAL A C 1
ATOM 658 O O . VAL A 1 84 ? -16.534 4.021 22.936 1.00 84.75 84 VAL A O 1
ATOM 661 N N . GLN A 1 85 ? -18.080 2.677 23.846 1.00 81.44 85 GLN A N 1
ATOM 662 C CA . GLN A 1 85 ? -19.014 3.759 24.184 1.00 81.44 85 GLN A CA 1
ATOM 663 C C . GLN A 1 85 ? -18.434 4.775 25.174 1.00 81.44 85 GLN A C 1
ATOM 665 O O . GLN A 1 85 ? -18.851 5.930 25.164 1.00 81.44 85 GLN A O 1
ATOM 670 N N . ASN A 1 86 ? -17.472 4.350 25.995 1.00 80.38 86 ASN A N 1
ATOM 671 C CA . ASN A 1 86 ? -16.828 5.185 27.005 1.00 80.38 86 ASN A CA 1
ATOM 672 C C . ASN A 1 86 ? -15.544 5.862 26.504 1.00 80.38 86 ASN A C 1
ATOM 674 O O . ASN A 1 86 ? -14.923 6.603 27.261 1.00 80.38 86 ASN A O 1
ATOM 678 N N . VAL A 1 87 ? -15.125 5.600 25.263 1.00 81.56 87 VAL A N 1
ATOM 679 C CA . VAL A 1 87 ? -13.911 6.186 24.694 1.00 81.56 87 VAL A CA 1
ATOM 680 C C . VAL A 1 87 ? -14.253 7.476 23.957 1.00 81.56 87 VAL A C 1
ATOM 682 O O . VAL A 1 87 ? -15.042 7.480 23.013 1.00 81.56 87 VAL A O 1
ATOM 685 N N . THR A 1 88 ? -13.630 8.573 24.380 1.00 78.44 88 THR A N 1
ATOM 686 C CA . THR A 1 88 ? -13.752 9.893 23.745 1.00 78.44 88 THR A CA 1
ATOM 687 C C . THR A 1 88 ? -12.607 10.189 22.783 1.00 78.44 88 THR A C 1
ATOM 689 O O . THR A 1 88 ? -12.801 10.931 21.822 1.00 78.44 88 THR A O 1
ATOM 692 N N . ASP A 1 89 ? -11.441 9.577 23.004 1.00 85.00 89 ASP A N 1
ATOM 693 C CA . ASP A 1 89 ? -10.217 9.880 22.272 1.00 85.00 89 ASP A CA 1
ATOM 694 C C . ASP A 1 89 ? -9.854 8.807 21.244 1.00 85.00 89 ASP A C 1
ATOM 696 O O . ASP A 1 89 ? -9.871 7.603 21.506 1.00 85.00 89 ASP A O 1
ATOM 700 N N . PHE A 1 90 ? -9.435 9.255 20.059 1.00 83.06 90 PHE A N 1
ATOM 701 C CA . PHE A 1 90 ? -8.971 8.366 18.991 1.00 83.06 90 PHE A CA 1
ATOM 702 C C . PHE A 1 90 ? -7.791 7.489 19.434 1.00 83.06 90 PHE A C 1
ATOM 704 O O . PHE A 1 90 ? -7.725 6.312 19.084 1.00 83.06 90 PHE A O 1
ATOM 711 N N . ARG A 1 91 ? -6.870 8.048 20.231 1.00 83.81 91 ARG A N 1
ATOM 712 C CA . ARG A 1 91 ? -5.685 7.332 20.728 1.00 83.81 91 ARG A CA 1
ATOM 713 C C . ARG A 1 91 ? -6.051 6.164 21.636 1.00 83.81 91 ARG A C 1
ATOM 715 O O . ARG A 1 91 ? -5.444 5.101 21.521 1.00 83.81 91 ARG A O 1
ATOM 722 N N . ASP A 1 92 ? -7.051 6.342 22.487 1.00 87.81 92 ASP A N 1
ATOM 723 C CA . ASP A 1 92 ? -7.542 5.292 23.379 1.00 87.81 92 ASP A CA 1
ATOM 724 C C . ASP A 1 92 ? -8.198 4.169 22.581 1.00 87.81 92 ASP A C 1
ATOM 726 O O . ASP A 1 92 ? -7.967 2.987 22.835 1.00 87.81 92 ASP A O 1
ATOM 730 N N . LEU A 1 93 ? -8.963 4.543 21.556 1.00 87.25 93 LEU A N 1
ATOM 731 C CA . LEU A 1 93 ? -9.651 3.611 20.675 1.00 87.25 93 LEU A CA 1
ATOM 732 C C . LEU A 1 93 ? -8.650 2.798 19.835 1.00 87.25 93 LEU A C 1
ATOM 734 O O . LEU A 1 93 ? -8.778 1.579 19.713 1.00 87.25 93 LEU A O 1
ATOM 738 N N . LEU A 1 94 ? -7.598 3.450 19.335 1.00 85.69 94 LEU A N 1
ATOM 739 C CA . LEU A 1 94 ? -6.486 2.796 18.645 1.00 85.69 94 LEU A CA 1
ATOM 740 C C . LEU A 1 94 ? -5.683 1.881 19.584 1.00 85.69 94 LEU A C 1
ATOM 742 O O . LEU A 1 94 ? -5.296 0.783 19.190 1.00 85.69 94 LEU A O 1
ATOM 746 N N . SER A 1 95 ? -5.445 2.304 20.826 1.00 87.19 95 SER A N 1
ATOM 747 C CA . SER A 1 95 ? -4.729 1.499 21.825 1.00 87.19 95 SER A CA 1
ATOM 748 C C . SER A 1 95 ? -5.519 0.249 22.205 1.00 87.19 95 SER A C 1
ATOM 750 O O . SER A 1 95 ? -4.951 -0.839 22.269 1.00 87.19 95 SER A O 1
ATOM 752 N N . TYR A 1 96 ? -6.838 0.381 22.366 1.00 88.94 96 TYR A N 1
ATOM 753 C CA . TYR A 1 96 ? -7.726 -0.753 22.598 1.00 88.94 96 TYR A CA 1
ATOM 754 C C . TYR A 1 96 ? -7.713 -1.734 21.420 1.00 88.94 96 TYR A C 1
ATOM 756 O O . TYR A 1 96 ? -7.588 -2.939 21.616 1.00 88.94 96 TYR A O 1
ATOM 764 N N . HIS A 1 97 ? -7.752 -1.229 20.186 1.00 88.00 97 HIS A N 1
ATOM 765 C CA . HIS A 1 97 ? -7.640 -2.076 19.001 1.00 88.00 97 HIS A CA 1
ATOM 766 C C . HIS A 1 97 ? -6.309 -2.845 18.936 1.00 88.00 97 HIS A C 1
ATOM 768 O O . HIS A 1 97 ? -6.295 -4.040 18.629 1.00 88.00 97 HIS A O 1
ATOM 774 N N . LYS A 1 98 ? -5.190 -2.190 19.272 1.00 85.44 98 LYS A N 1
ATOM 775 C CA . LYS A 1 98 ? -3.877 -2.847 19.361 1.00 85.44 98 LYS A CA 1
ATOM 776 C C . LYS A 1 98 ? -3.867 -3.950 20.417 1.00 85.44 98 LYS A C 1
ATOM 778 O O . LYS A 1 98 ? -3.359 -5.032 20.148 1.00 85.44 98 LYS A O 1
ATOM 783 N N . GLU A 1 99 ? -4.467 -3.707 21.582 1.00 87.50 99 GLU A N 1
ATOM 784 C CA . GLU A 1 99 ? -4.591 -4.714 22.642 1.00 87.50 99 GLU A CA 1
ATOM 785 C C . GLU A 1 99 ? -5.369 -5.954 22.175 1.00 87.50 99 GLU A C 1
ATOM 787 O O . GLU A 1 99 ? -4.942 -7.080 22.431 1.00 87.50 99 GLU A O 1
ATOM 792 N N . LEU A 1 100 ? -6.484 -5.757 21.462 1.00 85.69 100 LEU A N 1
ATOM 793 C CA . LEU A 1 100 ? -7.296 -6.847 20.911 1.00 85.69 100 LEU A CA 1
ATOM 794 C C . LEU A 1 100 ? -6.538 -7.650 19.850 1.00 85.69 100 LEU A C 1
ATOM 796 O O . LEU A 1 100 ? -6.630 -8.872 19.813 1.00 85.69 100 LEU A O 1
ATOM 800 N N . THR A 1 101 ? -5.753 -6.977 19.010 1.00 82.38 101 THR A N 1
ATOM 801 C CA . THR A 1 101 ? -4.985 -7.622 17.930 1.00 82.38 101 THR A CA 1
ATOM 802 C C . THR A 1 101 ? -3.874 -8.527 18.470 1.00 82.38 101 THR A C 1
ATOM 804 O O . THR A 1 101 ? -3.538 -9.530 17.845 1.00 82.38 101 THR A O 1
ATOM 807 N N . SER A 1 102 ? -3.369 -8.255 19.675 1.00 81.50 102 SER A N 1
ATOM 808 C CA . SER A 1 102 ? -2.421 -9.132 20.373 1.00 81.50 102 SER A CA 1
ATOM 809 C C . SER A 1 102 ? -3.041 -10.447 20.872 1.00 81.50 102 SER A C 1
ATOM 811 O O . SER A 1 102 ? -2.317 -11.313 21.366 1.00 81.50 102 SER A O 1
ATOM 813 N N . ARG A 1 103 ? -4.371 -10.616 20.788 1.00 80.50 103 ARG A N 1
ATOM 814 C CA . ARG A 1 103 ? -5.094 -11.810 21.249 1.00 80.50 103 ARG A CA 1
ATOM 815 C C . ARG A 1 103 ? -5.531 -12.664 20.047 1.00 80.50 103 ARG A C 1
ATOM 817 O O . ARG A 1 103 ? -6.549 -12.369 19.424 1.00 80.50 103 ARG A O 1
ATOM 824 N N . PRO A 1 104 ? -4.833 -13.771 19.738 1.00 67.88 104 PRO A N 1
ATOM 825 C CA . PRO A 1 104 ? -5.098 -14.553 18.526 1.00 67.88 104 PRO A CA 1
ATOM 826 C C . PRO A 1 104 ? -6.492 -15.205 18.488 1.00 67.88 104 PRO A C 1
ATOM 828 O O . PRO A 1 104 ? -7.011 -15.473 17.410 1.00 67.88 104 PRO A O 1
ATOM 831 N N . SER A 1 105 ? -7.132 -15.429 19.641 1.00 63.12 105 SER A N 1
ATOM 832 C CA . SER A 1 105 ? -8.457 -16.063 19.730 1.00 63.12 105 SER A CA 1
ATOM 833 C C . SER A 1 105 ? -9.621 -15.191 19.232 1.00 63.12 105 SER A C 1
ATOM 835 O O . SER A 1 105 ? -10.724 -15.701 19.054 1.00 63.12 105 SER A O 1
ATOM 837 N N . GLU A 1 106 ? -9.406 -13.886 19.039 1.00 68.69 106 GLU A N 1
ATOM 838 C CA . GLU A 1 106 ? -10.450 -12.907 18.679 1.00 68.69 106 GLU A CA 1
ATOM 839 C C . GLU A 1 106 ? -10.232 -12.294 17.286 1.00 68.69 106 GLU A C 1
ATOM 841 O O . GLU A 1 106 ? -10.885 -11.313 16.913 1.00 68.69 106 GLU A O 1
ATOM 846 N N . LEU A 1 107 ? -9.323 -12.886 16.507 1.00 74.62 107 LEU A N 1
ATOM 847 C CA . LEU A 1 107 ? -8.948 -12.412 15.185 1.00 74.62 107 LEU A CA 1
ATOM 848 C C . LEU A 1 107 ? -9.996 -12.814 14.131 1.00 74.62 107 LEU A C 1
ATOM 850 O O . LEU A 1 107 ? -10.298 -13.989 13.937 1.00 74.62 107 LEU A O 1
ATOM 854 N N . LEU A 1 108 ? -10.543 -11.820 13.437 1.00 77.25 108 LEU A N 1
ATOM 855 C CA . LEU A 1 108 ? -11.408 -11.973 12.267 1.00 77.25 108 LEU A CA 1
ATOM 856 C C . LEU A 1 108 ? -10.620 -11.971 10.955 1.00 77.25 108 LEU A C 1
ATOM 858 O O . LEU A 1 108 ? -10.999 -12.651 10.007 1.00 77.25 108 LEU A O 1
ATOM 862 N N . ILE A 1 109 ? -9.565 -11.157 10.886 1.00 81.00 109 ILE A N 1
ATOM 863 C CA . ILE A 1 109 ? -8.697 -11.017 9.715 1.00 81.00 109 ILE A CA 1
ATOM 864 C C . ILE A 1 109 ? -7.261 -11.048 10.210 1.00 81.00 109 ILE A C 1
ATOM 866 O O . ILE A 1 109 ? -6.942 -10.380 11.193 1.00 81.00 109 ILE A O 1
ATOM 870 N N . ASN A 1 110 ? -6.425 -11.794 9.491 1.00 81.50 110 ASN A N 1
ATOM 871 C CA . ASN A 1 110 ? -5.000 -11.976 9.741 1.00 81.50 110 ASN A CA 1
ATOM 872 C C . ASN A 1 110 ? -4.266 -10.686 10.133 1.00 81.50 110 ASN A C 1
ATOM 874 O O . ASN A 1 110 ? -4.591 -9.582 9.676 1.00 81.50 110 ASN A O 1
ATOM 878 N N . THR A 1 111 ? -3.266 -10.847 11.001 1.00 80.31 111 THR A N 1
ATOM 879 C CA . THR A 1 111 ? -2.463 -9.728 11.481 1.00 80.31 111 THR A CA 1
ATOM 880 C C . THR A 1 111 ? -1.526 -9.230 10.392 1.00 80.31 111 THR A C 1
ATOM 882 O O . THR A 1 111 ? -1.111 -9.985 9.511 1.00 80.31 111 THR A O 1
ATOM 885 N N . GLU A 1 112 ? -1.138 -7.965 10.485 1.00 76.75 112 GLU A N 1
ATOM 886 C CA . GLU A 1 112 ? -0.146 -7.361 9.595 1.00 76.75 112 GLU A CA 1
ATOM 887 C C . GLU A 1 112 ? 1.153 -8.176 9.513 1.00 76.75 112 GLU A C 1
ATOM 889 O O . GLU A 1 112 ? 1.666 -8.409 8.423 1.00 76.75 112 GLU A O 1
ATOM 894 N N . GLU A 1 113 ? 1.651 -8.670 10.648 1.00 75.50 113 GLU A N 1
ATOM 895 C CA . GLU A 1 113 ? 2.892 -9.455 10.703 1.00 75.50 113 GLU A CA 1
ATOM 896 C C . GLU A 1 113 ? 2.821 -10.723 9.844 1.00 75.50 113 GLU A C 1
ATOM 898 O O . GLU A 1 113 ? 3.806 -11.104 9.217 1.00 75.50 113 GLU A O 1
ATOM 903 N N . SER A 1 114 ? 1.645 -11.351 9.764 1.00 72.62 114 SER A N 1
ATOM 904 C CA . SER A 1 114 ? 1.438 -12.547 8.941 1.00 72.62 114 SER A CA 1
ATOM 905 C C . SER A 1 114 ? 1.320 -12.254 7.441 1.00 72.62 114 SER A C 1
ATOM 907 O O . SER A 1 114 ? 1.489 -13.158 6.626 1.00 72.62 114 SER A O 1
ATOM 909 N N . LEU A 1 115 ? 1.045 -10.999 7.073 1.00 69.38 115 LEU A N 1
ATOM 910 C CA . LEU A 1 115 ? 0.938 -10.530 5.688 1.00 69.38 115 LEU A CA 1
ATOM 911 C C . LEU A 1 115 ? 2.272 -9.985 5.153 1.00 69.38 115 LEU A C 1
ATOM 913 O O . LEU A 1 115 ? 2.395 -9.722 3.957 1.00 69.38 115 LEU A O 1
ATOM 917 N N . GLY A 1 116 ? 3.273 -9.807 6.019 1.00 68.56 116 GLY A N 1
ATOM 918 C CA . GLY A 1 116 ? 4.593 -9.313 5.647 1.00 68.56 116 GLY A CA 1
ATOM 919 C C . GLY A 1 116 ? 5.336 -10.289 4.735 1.00 68.56 116 GLY A C 1
ATOM 920 O O . GLY A 1 116 ? 5.869 -11.295 5.188 1.00 68.56 116 GLY A O 1
ATOM 921 N N . ILE A 1 117 ? 5.415 -9.968 3.442 1.00 65.75 117 ILE A N 1
ATOM 922 C CA . ILE A 1 117 ? 6.175 -10.759 2.456 1.00 65.75 117 ILE A CA 1
ATOM 923 C C . ILE A 1 117 ? 7.680 -10.443 2.537 1.00 65.75 117 ILE A C 1
ATOM 925 O O . ILE A 1 117 ? 8.518 -11.253 2.144 1.00 65.75 117 ILE A O 1
ATOM 929 N N . MET A 1 118 ? 8.043 -9.264 3.053 1.00 67.25 118 MET A N 1
ATOM 930 C CA . MET A 1 118 ? 9.428 -8.808 3.169 1.00 67.25 118 MET A CA 1
ATOM 931 C C . MET A 1 118 ? 9.686 -8.143 4.522 1.00 67.25 118 MET A C 1
ATOM 933 O O . MET A 1 118 ? 8.769 -7.630 5.162 1.00 67.25 118 MET A O 1
ATOM 937 N N . ASN A 1 119 ? 10.954 -8.134 4.941 1.00 68.38 119 ASN A N 1
ATOM 938 C CA . ASN A 1 119 ? 11.385 -7.417 6.140 1.00 68.38 119 ASN A CA 1
ATOM 939 C C . AS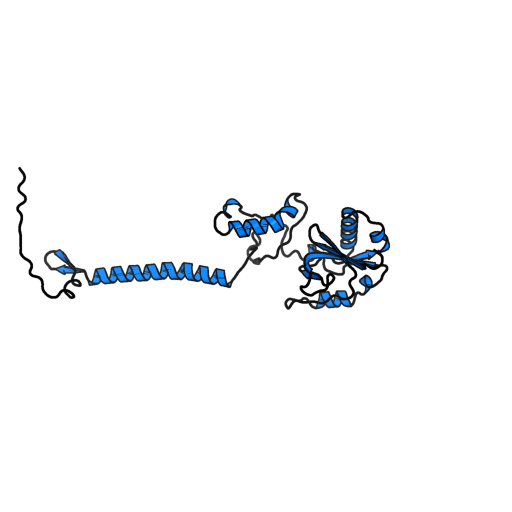N A 1 119 ? 11.114 -5.913 6.017 1.00 68.38 119 ASN A C 1
ATOM 941 O O . ASN A 1 119 ? 11.065 -5.364 4.918 1.00 68.38 119 ASN A O 1
ATOM 945 N N . ILE A 1 120 ? 11.005 -5.238 7.163 1.00 66.50 120 ILE A N 1
ATOM 946 C CA . ILE A 1 120 ? 10.841 -3.783 7.226 1.00 66.50 120 ILE A CA 1
ATOM 947 C C . ILE A 1 120 ? 12.078 -3.119 6.608 1.00 66.50 120 ILE A C 1
ATOM 949 O O . ILE A 1 120 ? 13.138 -3.022 7.227 1.00 66.50 120 ILE A O 1
ATOM 953 N N . THR A 1 121 ? 11.941 -2.661 5.368 1.00 61.72 121 THR A N 1
ATOM 954 C CA . THR A 1 121 ? 12.978 -1.930 4.639 1.00 61.72 121 THR A CA 1
ATOM 955 C C . THR A 1 121 ? 12.628 -0.454 4.577 1.00 61.72 121 THR A C 1
ATOM 957 O O . THR A 1 121 ? 11.480 -0.089 4.324 1.00 61.72 121 THR A O 1
ATOM 960 N N . LYS A 1 122 ? 13.626 0.417 4.755 1.00 60.44 122 LYS A N 1
ATOM 961 C CA . LYS A 1 122 ? 13.435 1.854 4.533 1.00 60.44 122 LYS A CA 1
ATOM 962 C C . LYS A 1 122 ? 13.120 2.099 3.061 1.00 60.44 122 LYS A C 1
ATOM 964 O O . LYS A 1 122 ? 13.862 1.650 2.190 1.00 60.44 122 LYS A O 1
ATOM 969 N N . LEU A 1 123 ? 12.055 2.849 2.794 1.00 62.75 123 LEU A N 1
ATOM 970 C CA . LEU A 1 123 ? 11.733 3.277 1.441 1.00 62.75 123 LEU A CA 1
ATOM 971 C C . LEU A 1 123 ? 12.764 4.316 0.978 1.00 62.75 123 LEU A C 1
ATOM 973 O O . LEU A 1 123 ? 12.751 5.466 1.415 1.00 62.75 123 LEU A O 1
ATOM 977 N N . LEU A 1 124 ? 13.677 3.904 0.100 1.00 60.38 124 LEU A N 1
ATOM 978 C CA . LEU A 1 124 ? 14.672 4.790 -0.499 1.00 60.38 124 LEU A CA 1
ATOM 979 C C . LEU A 1 124 ? 14.084 5.444 -1.752 1.00 60.38 124 LEU A C 1
ATOM 981 O O . LEU A 1 124 ? 14.205 4.926 -2.861 1.00 60.38 124 LEU A O 1
ATOM 985 N N . ILE A 1 125 ? 13.434 6.593 -1.577 1.00 60.56 125 ILE A N 1
ATOM 986 C CA . ILE A 1 125 ? 13.026 7.444 -2.700 1.00 60.56 125 ILE A CA 1
ATOM 987 C C . ILE A 1 125 ? 14.225 8.314 -3.073 1.00 60.56 125 ILE A C 1
ATOM 989 O O . ILE A 1 125 ? 14.811 8.950 -2.203 1.00 60.56 125 ILE A O 1
ATOM 993 N N . ASN A 1 126 ? 14.600 8.356 -4.353 1.00 58.81 126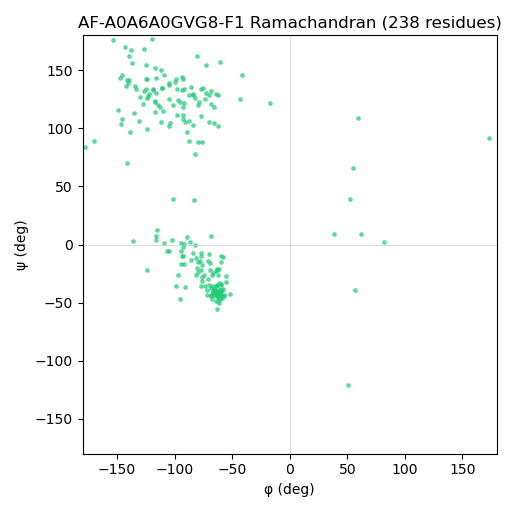 ASN A N 1
ATOM 994 C CA . ASN A 1 126 ? 15.613 9.289 -4.843 1.00 58.81 126 ASN A CA 1
ATOM 995 C C . ASN A 1 126 ? 14.938 10.606 -5.281 1.00 58.81 126 ASN A C 1
ATOM 997 O O . ASN A 1 126 ? 14.468 10.683 -6.420 1.00 58.81 126 ASN A O 1
ATOM 1001 N N . PRO A 1 127 ? 14.903 11.657 -4.436 1.00 56.28 127 PRO A N 1
ATOM 1002 C CA . PRO A 1 127 ? 14.264 12.922 -4.792 1.00 56.28 127 PRO A CA 1
ATOM 1003 C C . PRO A 1 127 ? 14.994 13.655 -5.926 1.00 56.28 127 PRO A C 1
ATOM 1005 O O . PRO A 1 127 ? 14.368 14.416 -6.658 1.00 56.28 127 PRO A O 1
ATOM 1008 N N . GLN A 1 128 ? 16.297 13.412 -6.119 1.00 52.56 128 GLN A N 1
ATOM 1009 C CA . GLN A 1 128 ? 17.096 14.073 -7.158 1.00 52.56 128 GLN A CA 1
ATOM 1010 C C . GLN A 1 128 ? 16.803 13.530 -8.567 1.00 52.56 128 GLN A C 1
ATOM 1012 O O . GLN A 1 128 ? 16.929 14.262 -9.546 1.00 52.56 128 GLN A O 1
ATOM 1017 N N . ALA A 1 129 ? 16.355 12.273 -8.680 1.00 50.06 129 ALA A N 1
ATOM 1018 C CA . ALA A 1 129 ? 15.932 11.665 -9.946 1.00 50.06 129 ALA A CA 1
ATOM 1019 C C . ALA A 1 129 ? 14.473 11.991 -10.330 1.00 50.06 129 ALA A C 1
ATOM 1021 O O . ALA A 1 129 ? 14.042 11.701 -11.446 1.00 50.06 129 ALA A O 1
ATOM 1022 N N . CYS A 1 130 ? 13.711 12.641 -9.448 1.00 60.00 130 CYS A N 1
ATOM 1023 C CA . CYS A 1 130 ? 12.347 13.095 -9.715 1.00 60.00 130 CYS A CA 1
ATOM 1024 C C . CYS A 1 130 ? 12.327 14.452 -10.452 1.00 60.00 130 CYS A C 1
ATOM 1026 O O . CYS A 1 130 ? 11.485 15.287 -10.142 1.00 60.00 130 CYS A O 1
ATOM 1028 N N . SER A 1 131 ? 13.244 14.719 -11.395 1.00 47.31 131 SER A N 1
ATOM 1029 C CA . SER A 1 131 ? 13.381 16.048 -12.031 1.00 47.31 131 SER A CA 1
ATOM 1030 C C . SER A 1 131 ? 12.839 16.167 -13.460 1.00 47.31 131 SER A C 1
ATOM 1032 O O . SER A 1 131 ? 12.772 17.277 -13.979 1.00 47.31 131 SER A O 1
ATOM 1034 N N . ASN A 1 132 ? 12.376 15.090 -14.107 1.00 46.09 132 ASN A N 1
ATOM 1035 C CA . ASN A 1 132 ? 11.800 15.220 -15.451 1.00 46.09 132 ASN A CA 1
ATOM 1036 C C . ASN A 1 132 ? 10.702 14.179 -15.718 1.00 46.09 132 ASN A C 1
ATOM 1038 O O . ASN A 1 132 ? 10.969 12.981 -15.706 1.00 46.09 132 ASN A O 1
ATOM 1042 N N . THR A 1 133 ? 9.457 14.631 -15.924 1.00 48.72 133 THR A N 1
ATOM 1043 C CA . THR A 1 133 ? 8.179 13.873 -16.056 1.00 48.72 133 THR A CA 1
ATOM 1044 C C . THR A 1 133 ? 7.787 12.945 -14.891 1.00 48.72 133 THR A C 1
ATOM 1046 O O . THR A 1 133 ? 6.631 12.958 -14.462 1.00 48.72 133 THR A O 1
ATOM 1049 N N . LEU A 1 134 ? 8.747 12.235 -14.293 1.00 52.41 134 LEU A N 1
ATOM 1050 C CA . LEU A 1 134 ? 8.609 11.441 -13.071 1.00 52.41 134 LEU A CA 1
ATOM 1051 C C . LEU A 1 134 ? 8.399 12.313 -11.818 1.00 52.41 134 LEU A C 1
ATOM 1053 O O . LEU A 1 134 ? 7.923 11.814 -10.804 1.00 52.41 134 LEU A O 1
ATOM 1057 N N . SER A 1 135 ? 8.683 13.621 -11.905 1.00 58.31 135 SER A N 1
ATOM 1058 C CA . SER A 1 135 ? 8.508 14.592 -10.815 1.00 58.31 135 SER A CA 1
ATOM 1059 C C . SER A 1 135 ? 7.076 14.638 -10.289 1.00 58.31 135 SER A C 1
ATOM 1061 O O . SER A 1 135 ? 6.858 14.597 -9.084 1.00 58.31 135 SER A O 1
ATOM 1063 N N . SER A 1 136 ? 6.090 14.649 -11.190 1.00 63.94 136 SER A N 1
ATOM 1064 C CA . SER A 1 136 ? 4.673 14.700 -10.823 1.00 63.94 136 SER A CA 1
ATOM 1065 C C . SER A 1 136 ? 4.184 13.400 -10.182 1.00 63.94 136 SER A C 1
ATOM 1067 O O . SER A 1 136 ? 3.366 13.437 -9.268 1.00 63.94 136 SER A O 1
ATOM 1069 N N . ALA A 1 137 ? 4.699 12.250 -10.629 1.00 65.88 137 ALA A N 1
ATOM 1070 C CA . ALA A 1 137 ? 4.368 10.949 -10.059 1.00 65.88 137 ALA A CA 1
ATOM 1071 C C . ALA A 1 137 ? 5.011 10.771 -8.677 1.00 65.88 137 ALA A C 1
ATOM 1073 O O . ALA A 1 137 ? 4.329 10.354 -7.745 1.00 65.88 137 ALA A O 1
ATOM 1074 N N . CYS A 1 138 ? 6.281 11.163 -8.522 1.00 70.19 138 CYS A N 1
ATOM 1075 C CA . CYS A 1 138 ? 6.949 11.200 -7.223 1.00 70.19 138 CYS A CA 1
ATOM 1076 C C . CYS A 1 138 ? 6.247 12.158 -6.255 1.00 70.19 138 CYS A C 1
ATOM 1078 O O . CYS A 1 138 ? 6.026 11.798 -5.106 1.00 70.19 138 CYS A O 1
ATOM 1080 N N . ALA A 1 139 ? 5.883 13.362 -6.710 1.00 72.31 139 ALA A N 1
ATOM 1081 C CA . ALA A 1 139 ? 5.206 14.354 -5.881 1.00 72.31 139 ALA A CA 1
ATOM 1082 C C . ALA A 1 139 ? 3.833 13.857 -5.418 1.00 72.31 139 ALA A C 1
ATOM 1084 O O . ALA A 1 139 ? 3.531 13.971 -4.240 1.00 72.31 139 ALA A O 1
ATOM 1085 N N . LYS A 1 140 ? 3.044 13.231 -6.303 1.00 75.44 140 LYS A N 1
ATOM 1086 C CA . LYS A 1 140 ? 1.765 12.598 -5.935 1.00 75.44 140 LYS A CA 1
ATOM 1087 C C . LYS A 1 140 ? 1.939 11.441 -4.958 1.00 75.44 140 LYS A C 1
ATOM 1089 O O . LYS A 1 140 ? 1.135 11.287 -4.046 1.00 75.44 140 LYS A O 1
ATOM 1094 N N . PHE A 1 141 ? 2.971 10.621 -5.156 1.00 75.31 141 PHE A N 1
ATOM 1095 C CA . PHE A 1 141 ? 3.283 9.547 -4.221 1.00 75.31 141 PHE A CA 1
ATOM 1096 C C . PHE A 1 141 ? 3.633 10.126 -2.847 1.00 75.31 141 PHE A C 1
ATOM 1098 O O . PHE A 1 141 ? 3.052 9.719 -1.851 1.00 75.31 141 PHE A O 1
ATOM 1105 N N . PHE A 1 142 ? 4.509 11.130 -2.804 1.00 74.06 142 PHE A N 1
ATOM 1106 C CA . PHE A 1 142 ? 4.898 11.807 -1.572 1.00 74.06 142 PHE A CA 1
ATOM 1107 C C . PHE A 1 142 ? 3.704 12.508 -0.907 1.00 74.06 142 PHE A C 1
ATOM 1109 O O . PHE A 1 142 ? 3.499 12.355 0.283 1.00 74.06 142 PHE A O 1
ATOM 1116 N N . GLU A 1 143 ? 2.840 13.192 -1.650 1.00 75.88 143 GLU A N 1
ATOM 1117 C CA . GLU A 1 143 ? 1.624 13.809 -1.103 1.00 75.88 14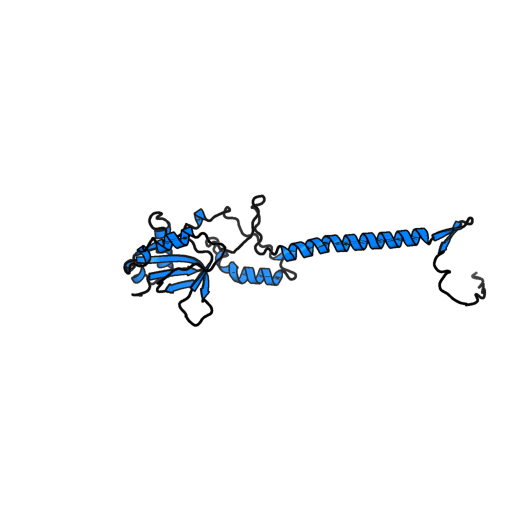3 GLU A CA 1
ATOM 1118 C C . GLU A 1 143 ? 0.698 12.782 -0.429 1.00 75.88 143 GLU A C 1
ATOM 1120 O O . GLU A 1 143 ? 0.136 13.050 0.630 1.00 75.88 143 GLU A O 1
ATOM 1125 N N . GLY A 1 144 ? 0.567 11.587 -1.012 1.00 73.69 144 GLY A N 1
ATOM 1126 C CA . GLY A 1 144 ? -0.267 10.521 -0.462 1.00 73.69 144 GLY A CA 1
ATOM 1127 C C . GLY A 1 144 ? 0.371 9.716 0.671 1.00 73.69 144 GLY A C 1
ATOM 1128 O O . GLY A 1 144 ? -0.376 9.059 1.404 1.00 73.69 144 GLY A O 1
ATOM 1129 N N . HIS A 1 145 ? 1.705 9.743 0.786 1.00 73.56 145 HIS A N 1
ATOM 1130 C CA . HIS A 1 145 ? 2.471 8.800 1.607 1.00 73.56 145 HIS A CA 1
ATOM 1131 C C . HIS A 1 145 ? 3.595 9.412 2.478 1.00 73.56 145 HIS A C 1
ATOM 1133 O O . HIS A 1 145 ? 4.337 8.707 3.159 1.00 73.56 145 HIS A O 1
ATOM 1139 N N . ALA A 1 146 ? 3.767 10.737 2.480 1.00 65.81 146 ALA A N 1
ATOM 1140 C CA . ALA A 1 146 ? 4.810 11.405 3.268 1.00 65.81 146 ALA A CA 1
ATOM 1141 C C . ALA A 1 146 ? 4.441 11.608 4.739 1.00 65.81 146 ALA A C 1
ATOM 1143 O O . ALA A 1 146 ? 5.340 11.723 5.570 1.00 65.81 146 ALA A O 1
ATOM 1144 N N . ALA A 1 147 ? 3.144 11.683 5.052 1.00 60.72 147 ALA A N 1
ATOM 1145 C CA . ALA A 1 147 ? 2.658 11.984 6.399 1.00 60.72 147 ALA A CA 1
ATOM 1146 C C . ALA A 1 147 ? 3.048 10.892 7.407 1.00 60.72 147 ALA A C 1
ATOM 1148 O O . ALA A 1 147 ? 3.525 11.192 8.498 1.00 60.72 147 ALA A O 1
ATOM 1149 N N . ASP A 1 148 ? 2.945 9.629 6.999 1.00 61.00 148 ASP A N 1
ATOM 1150 C CA . ASP A 1 148 ? 3.119 8.488 7.896 1.00 61.00 148 ASP A CA 1
ATOM 1151 C C . ASP A 1 148 ? 4.607 8.183 8.199 1.00 61.00 148 ASP A C 1
ATOM 1153 O O . ASP A 1 148 ? 4.916 7.510 9.175 1.00 61.00 148 ASP A O 1
ATOM 1157 N N . GLY A 1 149 ? 5.565 8.734 7.440 1.00 53.12 149 GLY A N 1
ATOM 1158 C CA . GLY A 1 149 ? 7.003 8.473 7.622 1.00 53.12 149 GLY A CA 1
ATOM 1159 C C . GLY A 1 149 ? 7.777 9.463 8.509 1.00 53.12 149 GLY A C 1
ATOM 1160 O O . GLY A 1 149 ? 8.940 9.200 8.824 1.00 53.12 149 GLY A O 1
ATOM 1161 N N . LEU A 1 150 ? 7.180 10.596 8.901 1.00 55.12 150 LEU A N 1
ATOM 1162 C CA . LEU A 1 150 ? 7.878 11.691 9.603 1.00 55.12 150 LEU A CA 1
ATOM 1163 C C . LEU A 1 150 ? 8.332 11.317 11.023 1.00 55.12 150 LEU A C 1
ATOM 1165 O O . LEU A 1 150 ? 9.425 11.705 11.436 1.00 55.12 150 LEU A O 1
ATOM 1169 N N . ASP A 1 151 ? 7.542 10.506 11.728 1.00 57.50 151 ASP A N 1
ATOM 1170 C CA . ASP A 1 151 ? 7.802 10.126 13.123 1.00 57.50 151 ASP A CA 1
ATOM 1171 C C . ASP A 1 151 ? 8.612 8.823 13.257 1.00 57.50 151 ASP A C 1
ATOM 1173 O O . ASP A 1 151 ? 8.857 8.347 14.367 1.00 57.50 151 ASP A O 1
ATOM 1177 N N . GLY A 1 152 ? 8.998 8.199 12.134 1.00 57.25 152 GLY A N 1
ATOM 1178 C CA . GLY A 1 152 ? 9.799 6.967 12.094 1.00 57.25 152 GLY A CA 1
ATOM 1179 C C . GLY A 1 152 ? 9.153 5.735 12.743 1.00 57.25 152 GLY A C 1
ATOM 1180 O O . GLY A 1 152 ? 9.825 4.721 12.921 1.00 57.25 152 GLY A O 1
ATOM 1181 N N . THR A 1 153 ? 7.877 5.822 13.119 1.00 57.94 153 THR A N 1
ATOM 1182 C CA . THR A 1 153 ? 7.158 4.809 13.911 1.00 57.94 153 THR A CA 1
ATOM 1183 C C . THR A 1 153 ? 5.886 4.305 13.237 1.00 57.94 153 THR A C 1
ATOM 1185 O O . THR A 1 153 ? 5.449 3.194 13.538 1.00 57.94 153 THR A O 1
ATOM 1188 N N . THR A 1 154 ? 5.315 5.071 12.307 1.00 62.81 154 THR A N 1
ATOM 1189 C CA . THR A 1 154 ? 4.156 4.652 11.518 1.00 62.81 154 THR A CA 1
ATOM 1190 C C . THR A 1 154 ? 4.645 4.105 10.178 1.00 62.81 154 THR A C 1
ATOM 1192 O O . THR A 1 154 ? 5.408 4.742 9.459 1.00 62.81 154 THR A O 1
ATOM 1195 N N . ALA A 1 155 ? 4.263 2.869 9.866 1.00 66.50 155 ALA A N 1
ATOM 1196 C CA . ALA A 1 155 ? 4.534 2.284 8.562 1.00 66.50 155 ALA A CA 1
ATOM 1197 C C . ALA A 1 155 ? 3.440 2.724 7.588 1.00 66.50 155 ALA A C 1
ATOM 1199 O O . ALA A 1 155 ? 2.254 2.556 7.876 1.00 66.50 155 ALA A O 1
ATOM 1200 N N . ASP A 1 156 ? 3.840 3.256 6.437 1.00 71.75 156 ASP A N 1
ATOM 1201 C CA . ASP A 1 156 ? 2.911 3.519 5.346 1.00 71.75 156 ASP A CA 1
ATOM 1202 C C . ASP A 1 156 ? 2.868 2.337 4.378 1.00 71.75 156 ASP A C 1
ATOM 1204 O O . ASP A 1 156 ? 3.884 1.689 4.108 1.00 71.75 156 ASP A O 1
ATOM 1208 N N . ARG A 1 157 ? 1.681 2.063 3.841 1.00 74.19 157 ARG A N 1
ATOM 1209 C CA . ARG A 1 157 ? 1.408 0.925 2.967 1.00 74.19 157 ARG A CA 1
ATOM 1210 C C . ARG A 1 157 ? 0.947 1.421 1.611 1.00 74.19 157 ARG A C 1
ATOM 1212 O O . ARG A 1 157 ? 0.074 2.281 1.496 1.00 74.19 157 ARG A O 1
ATOM 1219 N N . PHE A 1 158 ? 1.527 0.844 0.570 1.00 75.19 158 PHE A N 1
ATOM 1220 C CA . PHE A 1 158 ? 1.150 1.117 -0.805 1.00 75.19 158 PHE A CA 1
ATOM 1221 C C . PHE A 1 158 ? 1.292 -0.155 -1.645 1.00 75.19 158 PHE A C 1
ATOM 1223 O O . PHE A 1 158 ? 2.190 -0.964 -1.392 1.00 75.19 158 PHE A O 1
ATOM 1230 N N . PRO A 1 159 ? 0.426 -0.354 -2.652 1.00 75.88 159 PRO A N 1
ATOM 1231 C CA . PRO A 1 159 ? 0.545 -1.483 -3.556 1.00 75.88 159 PRO A CA 1
ATOM 1232 C C . PRO A 1 159 ? 1.873 -1.386 -4.303 1.00 75.88 159 PRO A C 1
ATOM 1234 O O . PRO A 1 159 ? 2.205 -0.351 -4.886 1.00 75.88 159 PRO A O 1
ATOM 1237 N N . CYS A 1 160 ? 2.639 -2.469 -4.283 1.00 76.94 160 CYS A N 1
ATOM 1238 C CA . CYS A 1 160 ? 3.931 -2.534 -4.942 1.00 76.94 160 CYS A CA 1
ATOM 1239 C C . CYS A 1 160 ? 4.137 -3.888 -5.617 1.00 76.94 160 CYS A C 1
ATOM 1241 O O . CYS A 1 160 ? 3.451 -4.871 -5.340 1.00 76.94 160 CYS A O 1
ATOM 1243 N N . TYR A 1 161 ? 5.099 -3.915 -6.529 1.00 79.69 161 TYR A N 1
ATOM 1244 C CA . TYR A 1 161 ? 5.548 -5.110 -7.220 1.00 79.69 161 TYR A CA 1
ATOM 1245 C C . TYR A 1 161 ? 6.954 -5.434 -6.734 1.00 79.69 161 TYR A C 1
ATOM 1247 O O . TYR A 1 161 ? 7.813 -4.552 -6.661 1.00 79.69 161 TYR A O 1
ATOM 1255 N N . TYR A 1 162 ? 7.199 -6.699 -6.426 1.00 79.06 162 TYR A N 1
ATOM 1256 C CA . TYR A 1 162 ? 8.499 -7.177 -5.978 1.00 79.06 162 TYR A CA 1
ATOM 1257 C C . TYR A 1 162 ? 8.951 -8.354 -6.845 1.00 79.06 162 TYR A C 1
ATOM 1259 O O . TYR A 1 162 ? 8.190 -8.893 -7.650 1.00 79.06 162 TYR A O 1
ATOM 1267 N N . THR A 1 163 ? 10.218 -8.731 -6.712 1.00 79.81 163 THR A N 1
ATOM 1268 C CA . THR A 1 163 ? 10.757 -9.940 -7.331 1.00 79.81 163 THR A CA 1
ATOM 1269 C C . THR A 1 163 ? 11.400 -10.806 -6.262 1.00 79.81 163 THR A C 1
ATOM 1271 O O . THR A 1 163 ? 12.201 -10.316 -5.470 1.00 79.81 163 THR A O 1
ATOM 1274 N N . ASP A 1 164 ? 11.112 -12.107 -6.284 1.00 80.31 164 ASP A N 1
ATOM 1275 C CA . ASP A 1 164 ? 11.666 -13.074 -5.323 1.00 80.31 164 ASP A CA 1
ATOM 1276 C C . ASP A 1 164 ? 13.202 -13.156 -5.354 1.00 80.31 164 ASP A C 1
ATOM 1278 O O . ASP A 1 164 ? 13.823 -13.731 -4.470 1.00 80.31 164 ASP A O 1
ATOM 1282 N N . LYS A 1 165 ? 13.845 -12.619 -6.400 1.00 81.56 165 LYS A N 1
ATOM 1283 C CA . LYS A 1 165 ? 15.305 -12.670 -6.567 1.00 81.56 165 LYS A CA 1
ATOM 1284 C C . LYS A 1 165 ? 16.034 -11.437 -6.034 1.00 81.56 165 LYS A C 1
ATOM 1286 O O . LYS A 1 165 ? 17.255 -11.483 -5.906 1.00 81.56 165 LYS A O 1
ATOM 1291 N N . LYS A 1 166 ? 15.336 -10.321 -5.802 1.00 72.81 166 LYS A N 1
ATOM 1292 C CA . LYS A 1 166 ? 15.918 -9.050 -5.340 1.00 72.81 166 LYS A CA 1
ATOM 1293 C C . LYS A 1 166 ? 14.923 -8.328 -4.436 1.00 72.81 166 LYS A C 1
ATOM 1295 O O . LYS A 1 166 ? 13.986 -7.708 -4.928 1.00 72.81 166 LYS A O 1
ATOM 1300 N N . HIS A 1 167 ? 15.182 -8.383 -3.134 1.00 72.06 167 HIS A N 1
ATOM 1301 C CA . HIS A 1 167 ? 14.317 -7.806 -2.100 1.00 72.06 167 HIS A CA 1
ATOM 1302 C C . HIS A 1 167 ? 14.719 -6.387 -1.672 1.00 72.06 167 HIS A C 1
ATOM 1304 O O . HIS A 1 167 ? 13.998 -5.757 -0.908 1.00 72.06 167 HIS A O 1
ATOM 1310 N N . ASP A 1 168 ? 15.846 -5.865 -2.170 1.00 70.50 168 ASP A N 1
ATOM 1311 C CA . ASP A 1 168 ? 16.361 -4.547 -1.764 1.00 70.50 168 ASP A CA 1
ATOM 1312 C C . ASP A 1 168 ? 15.494 -3.379 -2.261 1.00 70.50 168 ASP A C 1
ATOM 1314 O O . ASP A 1 168 ? 15.551 -2.279 -1.712 1.00 70.50 168 ASP A O 1
ATOM 1318 N N . PHE A 1 169 ? 14.702 -3.601 -3.316 1.00 71.12 169 PHE A N 1
ATOM 1319 C CA . PHE A 1 169 ? 13.875 -2.574 -3.940 1.00 71.12 169 PHE A CA 1
ATOM 1320 C C . PHE A 1 169 ? 12.526 -3.143 -4.373 1.00 71.12 169 PHE A C 1
ATOM 1322 O O . PHE A 1 169 ? 12.446 -4.240 -4.925 1.00 71.12 169 PHE A O 1
ATOM 1329 N N . VAL A 1 170 ? 11.479 -2.339 -4.198 1.00 73.56 170 VAL A N 1
ATOM 1330 C CA . VAL A 1 170 ? 10.141 -2.595 -4.739 1.00 73.56 170 VAL A CA 1
ATOM 1331 C C . VAL A 1 170 ? 9.806 -1.577 -5.817 1.00 73.56 170 VAL A C 1
ATOM 1333 O O . VAL A 1 170 ? 10.259 -0.432 -5.791 1.00 73.56 170 VAL A O 1
ATOM 1336 N N . ILE A 1 171 ? 8.991 -1.990 -6.777 1.00 75.44 171 ILE A N 1
ATOM 1337 C CA . ILE A 1 171 ? 8.503 -1.131 -7.849 1.00 75.44 171 ILE A CA 1
ATOM 1338 C C . ILE A 1 171 ? 7.108 -0.648 -7.448 1.00 75.44 171 ILE A C 1
ATOM 1340 O O . ILE A 1 171 ? 6.170 -1.437 -7.401 1.00 75.44 171 ILE A O 1
ATOM 1344 N N . GLY A 1 172 ? 6.954 0.647 -7.164 1.00 72.81 172 GLY A N 1
ATOM 1345 C CA . GLY A 1 172 ? 5.654 1.218 -6.776 1.00 72.81 172 GLY A CA 1
ATOM 1346 C C . GLY A 1 172 ? 4.644 1.304 -7.928 1.00 72.81 172 GLY A C 1
ATOM 1347 O O . GLY A 1 172 ? 3.443 1.198 -7.718 1.00 72.81 172 GLY A O 1
ATOM 1348 N N . VAL A 1 173 ? 5.116 1.459 -9.169 1.00 72.38 173 VAL A N 1
ATOM 1349 C CA . VAL A 1 173 ? 4.257 1.501 -10.361 1.00 72.38 173 VAL A CA 1
ATOM 1350 C C . VAL A 1 173 ? 4.870 0.632 -11.445 1.00 72.38 173 VAL A C 1
ATOM 1352 O O . VAL A 1 173 ? 5.928 0.953 -11.984 1.00 72.38 173 VAL A O 1
ATOM 1355 N N . TYR A 1 174 ? 4.193 -0.462 -11.785 1.00 77.31 174 TYR A N 1
ATOM 1356 C CA . TYR A 1 174 ? 4.598 -1.353 -12.864 1.00 77.31 174 TYR A CA 1
ATOM 1357 C C . TYR A 1 174 ? 3.535 -1.367 -13.961 1.00 77.31 174 TYR A C 1
ATOM 1359 O O . TYR A 1 174 ? 2.373 -1.682 -13.713 1.00 77.31 174 TYR A O 1
ATOM 1367 N N . ASN A 1 175 ? 3.933 -1.019 -15.186 1.00 81.69 175 ASN A N 1
ATOM 1368 C CA . ASN A 1 175 ? 3.083 -1.148 -16.365 1.00 81.69 175 ASN A CA 1
ATOM 1369 C C . ASN A 1 175 ? 3.807 -2.015 -17.409 1.00 81.69 175 ASN A C 1
ATOM 1371 O O . ASN A 1 175 ? 4.646 -1.490 -18.149 1.00 81.69 175 ASN A O 1
ATOM 1375 N N . PRO A 1 176 ? 3.479 -3.318 -17.505 1.00 83.00 176 PRO A N 1
ATOM 1376 C CA . PRO A 1 176 ? 4.204 -4.249 -18.368 1.00 83.00 176 PRO A CA 1
ATOM 1377 C C . PRO A 1 176 ? 4.125 -3.849 -19.843 1.00 83.00 176 PRO A C 1
ATOM 1379 O O . PRO A 1 176 ? 5.087 -4.018 -20.591 1.00 83.00 176 PRO A O 1
ATOM 1382 N N . ARG A 1 177 ? 2.998 -3.259 -20.262 1.00 87.12 177 ARG A N 1
ATOM 1383 C CA . ARG A 1 177 ? 2.781 -2.832 -21.644 1.00 87.12 177 ARG A CA 1
ATOM 1384 C C . ARG A 1 177 ? 3.704 -1.680 -22.021 1.00 87.12 177 ARG A C 1
ATOM 1386 O O . ARG A 1 177 ? 4.348 -1.732 -23.065 1.00 87.12 177 ARG A O 1
ATOM 1393 N N . ASN A 1 178 ? 3.797 -0.667 -21.164 1.00 83.19 178 ASN A N 1
ATOM 1394 C CA . ASN A 1 178 ? 4.657 0.486 -21.417 1.00 83.19 178 ASN A CA 1
ATOM 1395 C C . ASN A 1 178 ? 6.133 0.092 -21.356 1.00 83.19 178 ASN A C 1
ATOM 1397 O O . ASN A 1 178 ? 6.896 0.471 -22.239 1.00 83.19 178 ASN A O 1
ATOM 1401 N N . THR A 1 179 ? 6.527 -0.719 -20.369 1.00 86.31 179 THR A N 1
ATOM 1402 C CA . THR A 1 179 ? 7.898 -1.235 -20.269 1.00 86.31 179 THR A CA 1
ATOM 1403 C C . THR A 1 179 ? 8.297 -2.001 -21.528 1.00 86.31 179 THR A C 1
ATOM 1405 O O . THR A 1 179 ? 9.386 -1.777 -22.051 1.00 86.31 179 THR A O 1
ATOM 1408 N N . PHE A 1 180 ? 7.411 -2.846 -22.060 1.00 90.38 180 PHE A N 1
ATOM 1409 C CA . PHE A 1 180 ? 7.668 -3.575 -23.300 1.00 90.38 180 PHE A CA 1
ATOM 1410 C C . PHE A 1 180 ? 7.843 -2.641 -24.503 1.00 90.38 180 PHE A C 1
ATOM 1412 O O . PHE A 1 180 ? 8.787 -2.805 -25.271 1.00 90.38 180 PHE A O 1
ATOM 1419 N N . ILE A 1 181 ? 6.980 -1.630 -24.648 1.00 93.12 181 ILE A N 1
ATOM 1420 C CA . ILE A 1 181 ? 7.082 -0.648 -25.739 1.00 93.12 181 ILE A CA 1
ATOM 1421 C C . ILE A 1 181 ? 8.392 0.140 -25.646 1.00 93.12 181 ILE A C 1
ATOM 1423 O O . ILE A 1 181 ? 9.065 0.320 -26.659 1.00 93.12 181 ILE A O 1
ATOM 1427 N N . PHE A 1 182 ? 8.784 0.583 -24.449 1.00 90.44 182 PHE A N 1
ATOM 1428 C CA . PHE A 1 182 ? 10.047 1.295 -24.261 1.00 90.44 182 PHE A CA 1
ATOM 1429 C C . PHE A 1 182 ? 11.256 0.414 -24.565 1.00 90.44 182 PHE A C 1
ATOM 1431 O O . PHE A 1 182 ? 12.183 0.882 -25.219 1.00 90.44 182 PHE A O 1
ATOM 1438 N N . LEU A 1 183 ? 11.233 -0.858 -24.162 1.00 92.06 183 LEU A N 1
ATOM 1439 C CA . LEU A 1 183 ? 12.291 -1.817 -24.485 1.00 92.06 183 LEU A CA 1
ATOM 1440 C C . LEU A 1 183 ? 12.380 -2.047 -25.999 1.00 92.06 183 LEU A C 1
ATOM 1442 O O . LEU A 1 183 ? 13.472 -2.028 -26.565 1.00 92.06 183 LEU A O 1
ATOM 1446 N N . LEU A 1 184 ? 11.233 -2.191 -26.667 1.00 95.25 184 LEU A N 1
ATOM 1447 C CA . LEU A 1 184 ? 11.162 -2.341 -28.116 1.00 95.25 184 LEU A CA 1
ATOM 1448 C C . LEU A 1 184 ? 11.742 -1.111 -28.817 1.00 95.25 184 LEU A C 1
ATOM 1450 O O . LEU A 1 184 ? 12.624 -1.259 -29.656 1.00 95.25 184 LEU A O 1
ATOM 1454 N N . LEU A 1 185 ? 11.315 0.099 -28.449 1.00 94.44 185 LEU A N 1
ATOM 1455 C CA . LEU A 1 185 ? 11.850 1.337 -29.022 1.00 94.44 185 LEU A CA 1
ATOM 1456 C C . LEU A 1 185 ? 13.356 1.480 -28.771 1.00 94.44 185 LEU A C 1
ATOM 1458 O O . LEU A 1 185 ? 14.098 1.794 -29.700 1.00 94.44 185 LEU A O 1
ATOM 1462 N N . ALA A 1 186 ? 13.814 1.188 -27.552 1.00 94.31 186 ALA A N 1
ATOM 1463 C CA . ALA A 1 186 ? 15.225 1.246 -27.178 1.00 94.31 186 ALA A CA 1
ATOM 1464 C C . ALA A 1 186 ? 16.100 0.245 -27.950 1.00 94.31 186 ALA A C 1
ATOM 1466 O O . ALA A 1 186 ? 17.301 0.462 -28.061 1.00 94.31 186 ALA A O 1
ATOM 1467 N N . SER A 1 187 ? 15.524 -0.826 -28.501 1.00 95.44 187 SER A N 1
ATOM 1468 C CA . SER A 1 187 ? 16.239 -1.804 -29.327 1.00 95.44 187 SER A CA 1
ATOM 1469 C C . SER A 1 187 ? 16.110 -1.518 -30.829 1.00 95.44 187 SER A C 1
ATOM 1471 O O . SER A 1 187 ? 17.108 -1.501 -31.550 1.00 95.44 187 SER A O 1
ATOM 1473 N N . VAL A 1 188 ? 14.894 -1.250 -31.309 1.00 97.06 188 VAL A N 1
ATOM 1474 C CA . VAL A 1 188 ? 14.586 -1.105 -32.739 1.00 97.06 188 VAL A CA 1
ATOM 1475 C C . VAL A 1 188 ? 15.144 0.190 -33.316 1.00 97.06 188 VAL A C 1
ATOM 1477 O O . VAL A 1 188 ? 15.648 0.173 -34.434 1.00 97.06 188 VAL A O 1
ATOM 1480 N N . VAL A 1 189 ? 15.102 1.303 -32.578 1.00 96.88 189 VAL A N 1
ATOM 1481 C CA . VAL A 1 189 ? 15.615 2.593 -33.069 1.00 96.88 189 VAL A CA 1
ATOM 1482 C C . VAL A 1 189 ? 17.127 2.545 -33.333 1.00 96.88 189 VAL A C 1
ATOM 1484 O O . VAL A 1 189 ? 17.520 2.815 -34.470 1.00 96.88 189 VAL A O 1
ATOM 1487 N N . PRO A 1 190 ? 17.995 2.169 -32.370 1.00 96.31 190 PRO A N 1
ATOM 1488 C CA . PRO A 1 190 ? 19.425 2.066 -32.651 1.00 96.31 190 PRO A CA 1
ATOM 1489 C C . PRO A 1 190 ? 19.742 0.967 -33.671 1.00 96.31 190 PRO A C 1
ATOM 1491 O O . PRO A 1 190 ? 20.605 1.174 -34.522 1.00 96.31 190 PRO A O 1
ATOM 1494 N N . GLY A 1 191 ? 19.019 -0.160 -33.655 1.00 96.31 191 GLY A N 1
ATOM 1495 C CA . GLY A 1 191 ? 19.179 -1.214 -34.661 1.00 96.31 191 GLY A CA 1
ATOM 1496 C C . GLY A 1 191 ? 18.859 -0.734 -36.082 1.00 96.31 191 GLY A C 1
ATOM 1497 O O . GLY A 1 191 ? 19.626 -0.981 -37.011 1.00 96.31 191 GLY A O 1
ATOM 1498 N N . GLY A 1 192 ? 17.767 0.013 -36.253 1.00 96.94 192 GLY A N 1
ATOM 1499 C CA . GLY A 1 192 ? 17.368 0.594 -37.534 1.00 96.94 192 GLY A CA 1
ATOM 1500 C C . GLY A 1 192 ? 18.354 1.649 -38.035 1.00 96.94 192 GLY A C 1
ATOM 1501 O O . GLY A 1 192 ? 18.741 1.614 -39.202 1.00 96.94 192 GLY A O 1
ATOM 1502 N N . LEU A 1 193 ? 18.819 2.540 -37.153 1.00 96.62 193 LEU A N 1
ATOM 1503 C CA . LEU A 1 193 ? 19.845 3.534 -37.488 1.00 96.62 193 LEU A CA 1
ATOM 1504 C C . LEU A 1 193 ? 21.163 2.876 -37.908 1.00 96.62 193 LEU A C 1
ATOM 1506 O O . LEU A 1 193 ? 21.795 3.333 -38.858 1.00 96.62 193 LEU A O 1
ATOM 1510 N N . PHE A 1 194 ? 21.551 1.783 -37.249 1.00 96.94 194 PHE A N 1
ATOM 1511 C CA . PHE A 1 194 ? 22.748 1.026 -37.601 1.00 96.94 194 PHE A CA 1
ATOM 1512 C C . PHE A 1 194 ? 22.640 0.403 -38.998 1.00 96.94 194 PHE A C 1
ATOM 1514 O O . PHE A 1 194 ? 23.526 0.597 -39.827 1.00 96.94 194 PHE A O 1
ATOM 1521 N N . ILE A 1 195 ? 21.527 -0.274 -39.300 1.00 96.94 195 ILE A N 1
ATOM 1522 C CA . ILE A 1 195 ? 21.288 -0.866 -40.628 1.00 96.94 195 ILE A CA 1
ATOM 1523 C C . ILE A 1 195 ? 21.276 0.219 -41.709 1.00 96.94 195 ILE A C 1
ATOM 1525 O O . ILE A 1 195 ? 21.893 0.049 -42.761 1.00 96.94 195 ILE A O 1
ATOM 1529 N N . PHE A 1 196 ? 20.612 1.346 -41.446 1.00 96.44 196 PHE A N 1
ATOM 1530 C CA . PHE A 1 196 ? 20.554 2.467 -42.377 1.00 96.44 196 PHE A CA 1
ATOM 1531 C C . PHE A 1 196 ? 21.944 3.061 -42.650 1.00 96.44 196 PHE A C 1
ATOM 1533 O O . PHE A 1 196 ? 22.305 3.278 -43.807 1.00 96.44 196 PHE A O 1
ATOM 1540 N N . ALA A 1 197 ? 22.762 3.246 -41.610 1.00 95.88 197 ALA A N 1
ATOM 1541 C CA . ALA A 1 197 ? 24.142 3.701 -41.755 1.00 95.88 197 ALA A CA 1
ATOM 1542 C C . ALA A 1 197 ? 24.989 2.715 -42.580 1.00 95.88 197 ALA A C 1
ATOM 1544 O O . ALA A 1 197 ? 25.689 3.127 -43.507 1.00 95.88 197 ALA A O 1
ATOM 1545 N N . CYS A 1 198 ? 24.884 1.410 -42.312 1.00 94.50 198 CYS A N 1
ATOM 1546 C CA . CYS A 1 198 ? 25.568 0.379 -43.095 1.00 94.50 198 CYS A CA 1
ATOM 1547 C C . CYS A 1 198 ? 25.135 0.381 -44.567 1.00 94.50 198 CYS A C 1
ATOM 1549 O O . CYS A 1 198 ? 25.972 0.210 -45.451 1.00 94.50 198 CYS A O 1
ATOM 1551 N N . PHE A 1 199 ? 23.848 0.601 -44.843 1.00 94.50 199 PHE A N 1
ATOM 1552 C CA . PHE A 1 199 ? 23.327 0.666 -46.205 1.00 94.50 199 PHE A CA 1
ATOM 1553 C C . PHE A 1 199 ? 23.903 1.856 -46.983 1.00 94.50 199 PHE A C 1
ATOM 1555 O O . PHE A 1 199 ? 24.344 1.684 -48.119 1.00 94.50 199 PHE A O 1
ATOM 1562 N N . ILE A 1 200 ? 23.984 3.038 -46.360 1.00 91.81 200 ILE A N 1
ATOM 1563 C CA . ILE A 1 200 ? 24.636 4.209 -46.967 1.00 91.81 200 ILE A CA 1
ATOM 1564 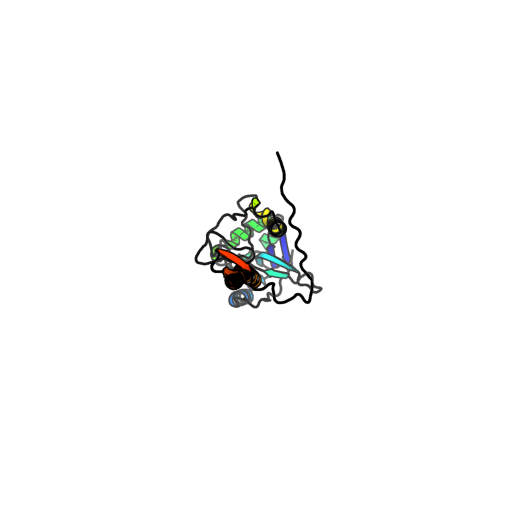C C . ILE A 1 200 ? 26.110 3.914 -47.259 1.00 91.81 200 ILE A C 1
ATOM 1566 O O . ILE A 1 200 ? 26.567 4.157 -48.373 1.00 91.81 200 ILE A O 1
ATOM 1570 N N . LEU A 1 201 ? 26.850 3.342 -46.303 1.00 90.38 201 LEU A N 1
ATOM 1571 C CA . LEU A 1 201 ? 28.262 2.997 -46.505 1.00 90.38 201 LEU A CA 1
ATOM 1572 C C . LEU A 1 201 ? 28.456 1.987 -47.643 1.00 90.38 201 LEU A C 1
ATOM 1574 O O . LEU A 1 201 ? 29.368 2.141 -48.457 1.00 90.38 201 LEU A O 1
ATOM 1578 N N . PHE A 1 202 ? 27.581 0.986 -47.740 1.00 89.44 202 PHE A N 1
ATOM 1579 C CA . PHE A 1 202 ? 27.603 0.017 -48.830 1.00 89.44 202 PHE A CA 1
ATOM 1580 C C . PHE A 1 202 ? 27.357 0.678 -50.193 1.00 89.44 202 PHE A C 1
ATOM 1582 O O . PHE A 1 202 ? 28.080 0.399 -51.151 1.00 89.44 202 PHE A O 1
ATOM 1589 N N . LEU A 1 203 ? 26.380 1.587 -50.283 1.00 84.88 203 LEU A N 1
ATOM 1590 C CA . LEU A 1 203 ? 26.122 2.355 -51.502 1.00 84.88 203 LEU A CA 1
ATOM 1591 C C . LEU A 1 203 ? 27.314 3.232 -51.879 1.00 84.88 203 LEU A C 1
ATOM 1593 O O . LEU A 1 203 ? 27.713 3.223 -53.042 1.00 84.88 203 LEU A O 1
ATOM 1597 N N . CYS A 1 204 ? 27.916 3.938 -50.923 1.00 82.62 204 CYS A N 1
ATOM 1598 C CA . CYS A 1 204 ? 29.120 4.730 -51.163 1.00 82.62 204 CYS A CA 1
ATOM 1599 C C . CYS A 1 204 ? 30.262 3.852 -51.692 1.00 82.62 204 CYS A C 1
ATOM 1601 O O . CYS A 1 204 ? 30.867 4.191 -52.703 1.00 82.62 204 CYS A O 1
ATOM 1603 N N . SER A 1 205 ? 30.499 2.684 -51.088 1.00 81.69 205 SER A N 1
ATOM 1604 C CA . SER A 1 205 ? 31.536 1.745 -51.537 1.00 81.69 205 SER A CA 1
ATOM 1605 C C . SER A 1 205 ? 31.283 1.196 -52.944 1.00 81.69 205 SER A C 1
ATOM 1607 O O . SER A 1 205 ? 32.234 1.007 -53.694 1.00 81.69 205 SER A O 1
ATOM 1609 N N . LYS A 1 206 ? 30.024 0.956 -53.326 1.00 75.94 206 LYS A N 1
ATOM 1610 C CA . LYS A 1 206 ? 29.650 0.529 -54.686 1.00 75.94 206 LYS A CA 1
ATOM 1611 C C . LYS A 1 206 ? 29.687 1.667 -55.710 1.00 75.94 206 LYS A C 1
ATOM 1613 O O . LYS A 1 206 ? 29.869 1.401 -56.892 1.00 75.94 206 LYS A O 1
ATOM 1618 N N . SER A 1 207 ? 29.475 2.906 -55.269 1.00 69.06 207 SER A N 1
ATOM 1619 C CA . SER A 1 207 ? 29.396 4.096 -56.130 1.00 69.06 207 SER A CA 1
ATOM 1620 C C . SER A 1 207 ? 30.753 4.719 -56.431 1.00 69.06 207 SER A C 1
ATOM 1622 O O . SER A 1 207 ? 30.837 5.588 -57.297 1.00 69.06 207 SER A O 1
ATOM 1624 N N . VAL A 1 208 ? 31.789 4.326 -55.697 1.00 69.31 208 VAL A N 1
ATOM 1625 C CA . VAL A 1 208 ? 33.144 4.848 -55.826 1.00 69.31 208 VAL A CA 1
ATOM 1626 C C . VAL A 1 208 ? 33.986 3.813 -56.568 1.00 69.31 208 VAL A C 1
ATOM 1628 O O . VAL A 1 208 ? 34.345 2.775 -56.018 1.00 69.31 208 VAL A O 1
ATOM 1631 N N . GLY A 1 209 ? 34.266 4.095 -57.839 1.00 61.81 209 GLY A N 1
ATOM 1632 C CA . GLY A 1 209 ? 35.205 3.335 -58.661 1.00 61.81 209 GLY A CA 1
ATOM 1633 C C . GLY A 1 209 ? 36.561 4.035 -58.704 1.00 61.81 209 GLY A C 1
ATOM 1634 O O . GLY A 1 209 ? 36.623 5.266 -58.743 1.00 61.81 209 GLY A O 1
ATOM 1635 N N . VAL A 1 210 ? 37.641 3.255 -58.690 1.00 57.91 210 VAL A N 1
ATOM 1636 C CA . VAL A 1 210 ? 39.012 3.752 -58.862 1.00 57.91 210 VAL A CA 1
ATOM 1637 C C . VAL A 1 210 ? 39.427 3.450 -60.300 1.00 57.91 210 VAL A C 1
ATOM 1639 O O . VAL A 1 210 ? 39.407 2.288 -60.701 1.00 57.91 210 VAL A O 1
ATOM 1642 N N . ASN A 1 211 ? 39.752 4.485 -61.075 1.00 53.69 211 ASN A N 1
ATOM 1643 C CA . ASN A 1 211 ? 40.372 4.319 -62.392 1.00 53.69 211 ASN A CA 1
ATOM 1644 C C . ASN A 1 211 ? 41.884 4.079 -62.240 1.00 53.69 211 ASN A C 1
ATOM 1646 O O . ASN A 1 211 ? 42.468 4.431 -61.215 1.00 53.69 211 ASN A O 1
ATOM 1650 N N . ASP A 1 212 ? 42.522 3.551 -63.286 1.00 56.75 212 ASP A N 1
ATOM 1651 C CA . ASP A 1 212 ? 43.948 3.174 -63.312 1.00 56.75 212 ASP A CA 1
ATOM 1652 C C . ASP A 1 212 ? 44.936 4.335 -63.039 1.00 56.75 212 ASP A C 1
ATOM 1654 O O . ASP A 1 212 ? 46.118 4.105 -62.797 1.00 56.75 212 ASP A O 1
ATOM 1658 N N . GLU A 1 213 ? 44.454 5.582 -63.004 1.00 57.66 213 GLU A N 1
ATOM 1659 C CA . GLU A 1 213 ? 45.217 6.800 -62.679 1.00 57.66 213 GLU A CA 1
ATOM 1660 C C . GLU A 1 213 ? 45.120 7.215 -61.193 1.00 57.66 213 GLU A C 1
ATOM 1662 O O . GLU A 1 213 ? 45.684 8.227 -60.787 1.00 57.66 213 GLU A O 1
ATOM 1667 N N . GLY A 1 214 ? 44.409 6.453 -60.352 1.00 60.09 214 GLY A N 1
ATOM 1668 C CA . GLY A 1 214 ? 44.341 6.671 -58.898 1.00 60.09 214 GLY A CA 1
ATOM 1669 C C . GLY A 1 214 ? 43.355 7.750 -58.426 1.00 60.09 214 GLY A C 1
ATOM 1670 O O . GLY A 1 214 ? 43.246 7.993 -57.224 1.00 60.09 214 GLY A O 1
ATOM 1671 N N . HIS A 1 215 ? 42.598 8.374 -59.331 1.00 62.00 215 HIS A N 1
ATOM 1672 C CA . HIS A 1 215 ? 41.557 9.345 -58.981 1.00 62.00 215 HIS A CA 1
ATOM 1673 C C . HIS A 1 215 ? 40.211 8.661 -58.665 1.00 62.00 215 HIS A C 1
ATOM 1675 O O . HIS A 1 215 ? 39.762 7.760 -59.377 1.00 62.00 215 HIS A O 1
ATOM 1681 N N . LEU A 1 216 ? 39.553 9.108 -57.588 1.00 61.19 216 LEU A N 1
ATOM 1682 C CA . LEU A 1 216 ? 38.233 8.638 -57.148 1.00 61.19 216 LEU A CA 1
ATOM 1683 C C . LEU A 1 216 ? 37.129 9.301 -57.983 1.00 61.19 216 LEU A C 1
ATOM 1685 O O . LEU A 1 216 ? 36.983 10.522 -57.941 1.00 61.19 216 LEU A O 1
ATOM 1689 N N . HIS A 1 217 ? 36.311 8.515 -58.690 1.00 59.16 217 HIS A N 1
ATOM 1690 C CA . HIS A 1 217 ? 35.148 9.034 -59.417 1.00 59.16 217 HIS A CA 1
ATOM 1691 C C . HIS A 1 217 ? 33.846 8.421 -58.883 1.00 59.16 217 HIS A C 1
ATOM 1693 O O . HIS A 1 217 ? 33.727 7.207 -58.707 1.00 59.16 217 HIS A O 1
ATOM 1699 N N . LEU A 1 218 ? 32.834 9.264 -58.655 1.00 59.19 218 LEU A N 1
ATOM 1700 C CA . LEU A 1 218 ? 31.473 8.836 -58.316 1.00 59.19 218 LEU A CA 1
ATOM 1701 C C . LEU A 1 218 ? 30.765 8.353 -59.587 1.00 59.19 218 LEU A C 1
ATOM 1703 O O . LEU A 1 218 ? 30.466 9.137 -60.486 1.00 59.19 218 LEU A O 1
ATOM 1707 N N . THR A 1 219 ? 30.501 7.055 -59.695 1.00 59.91 219 THR A N 1
ATOM 1708 C CA . THR A 1 219 ? 29.922 6.437 -60.900 1.00 59.91 219 THR A CA 1
ATOM 1709 C C . THR A 1 219 ? 28.409 6.688 -61.023 1.00 59.91 219 THR A C 1
ATOM 1711 O O . THR A 1 219 ? 27.863 6.644 -62.122 1.00 59.91 219 THR A O 1
ATOM 1714 N N . LEU A 1 220 ? 27.718 6.996 -59.916 1.00 52.25 220 LEU A N 1
ATOM 1715 C CA . LEU A 1 220 ? 26.247 6.990 -59.836 1.00 52.25 220 LEU A CA 1
ATOM 1716 C C . LEU A 1 220 ? 25.559 8.336 -60.154 1.00 52.25 220 LEU A C 1
ATOM 1718 O O . LEU A 1 220 ? 24.377 8.350 -60.485 1.00 52.25 220 LEU A O 1
ATOM 1722 N N . LEU A 1 221 ? 26.275 9.467 -60.149 1.00 53.91 221 LEU A N 1
ATOM 1723 C CA . LEU A 1 221 ? 25.694 10.781 -60.497 1.00 53.91 221 LEU A CA 1
ATOM 1724 C C . LEU A 1 221 ? 25.620 11.057 -62.010 1.00 53.91 221 LEU A C 1
ATOM 1726 O O . LEU A 1 221 ? 25.098 12.088 -62.423 1.00 53.91 221 LEU A O 1
ATOM 1730 N N . LYS A 1 222 ? 26.081 10.133 -62.862 1.00 46.44 222 LYS A N 1
ATOM 1731 C CA . LYS A 1 222 ? 26.089 10.313 -64.325 1.00 46.44 222 LYS A CA 1
ATOM 1732 C C . LYS A 1 222 ? 24.773 9.905 -65.017 1.00 46.44 222 LYS A C 1
ATOM 1734 O O . LYS A 1 222 ? 24.685 9.979 -66.237 1.00 46.44 222 LYS A O 1
ATOM 1739 N N . GLY A 1 223 ? 23.758 9.474 -64.256 1.00 43.81 223 GLY A N 1
ATOM 1740 C CA . GLY A 1 223 ? 22.517 8.876 -64.779 1.00 43.81 223 GLY A CA 1
ATOM 1741 C C . GLY A 1 223 ? 21.229 9.705 -64.672 1.00 43.81 223 GLY A C 1
ATOM 1742 O O . GLY A 1 223 ? 20.182 9.218 -65.086 1.00 43.81 223 GLY A O 1
ATOM 1743 N N . ALA A 1 224 ? 21.259 10.930 -64.139 1.00 41.91 224 ALA A N 1
ATOM 1744 C CA . ALA A 1 224 ? 20.062 11.771 -64.016 1.00 41.91 224 ALA A CA 1
ATOM 1745 C C . ALA A 1 224 ? 20.383 13.244 -64.314 1.00 41.91 224 ALA A C 1
ATOM 1747 O O . ALA A 1 224 ? 20.417 14.085 -63.424 1.00 41.91 224 ALA A O 1
ATOM 1748 N N . GLY A 1 225 ? 20.658 13.554 -65.579 1.00 35.88 225 GLY A N 1
ATOM 1749 C CA . GLY A 1 225 ? 20.937 14.918 -66.021 1.00 35.88 225 GLY A CA 1
ATOM 1750 C C . GLY A 1 225 ? 20.975 14.999 -67.538 1.00 35.88 225 GLY A C 1
ATOM 1751 O O . GLY A 1 225 ? 22.013 14.796 -68.158 1.00 35.88 225 GLY A O 1
ATOM 1752 N N . ASN A 1 226 ? 19.815 15.249 -68.136 1.00 38.50 226 ASN A N 1
ATOM 1753 C CA . ASN A 1 226 ? 19.685 15.566 -69.548 1.00 38.50 226 ASN A CA 1
ATOM 1754 C C . ASN A 1 226 ? 20.370 16.920 -69.825 1.00 38.50 226 ASN A C 1
ATOM 1756 O O . ASN A 1 226 ? 19.939 17.922 -69.268 1.00 38.50 226 ASN A O 1
ATOM 1760 N N . GLY A 1 227 ? 21.401 16.922 -70.678 1.00 40.22 227 GLY A N 1
ATOM 1761 C CA . GLY A 1 227 ? 21.888 18.065 -71.468 1.00 40.22 227 GLY A CA 1
ATOM 1762 C C . GLY A 1 227 ? 22.352 19.329 -70.728 1.00 40.22 227 GLY A C 1
ATOM 1763 O O . GLY A 1 227 ? 21.540 20.144 -70.306 1.00 40.22 227 GLY A O 1
ATOM 1764 N N . GLY A 1 228 ? 23.665 19.583 -70.717 1.00 32.69 228 GLY A N 1
ATOM 1765 C CA . GLY A 1 228 ? 24.208 20.874 -70.283 1.00 32.69 228 GLY A CA 1
ATOM 1766 C C . GLY A 1 228 ? 25.726 20.971 -70.404 1.00 32.69 228 GLY A C 1
ATOM 1767 O O . GLY A 1 228 ? 26.440 20.703 -69.451 1.00 32.69 228 GLY A O 1
ATOM 1768 N N . LYS A 1 229 ? 26.174 21.310 -71.613 1.00 34.66 229 LYS A N 1
ATOM 1769 C CA . LYS A 1 229 ? 27.498 21.780 -72.059 1.00 34.66 229 LYS A CA 1
ATOM 1770 C C . LYS A 1 229 ? 28.441 22.299 -70.948 1.00 34.66 229 LYS A C 1
ATOM 1772 O O . LYS A 1 229 ? 28.116 23.262 -70.264 1.00 34.66 229 LYS A O 1
ATOM 1777 N N . SER A 1 230 ? 29.617 21.680 -70.825 1.00 35.25 230 SER A N 1
ATOM 1778 C CA . SER A 1 230 ? 30.747 22.161 -70.023 1.00 35.25 230 SER A CA 1
ATOM 1779 C C . SER A 1 230 ? 31.674 23.001 -70.902 1.00 35.25 230 SER A C 1
ATOM 1781 O O . SER A 1 230 ? 32.366 22.437 -71.753 1.00 35.25 230 SER A O 1
ATOM 1783 N N . ASP A 1 231 ? 31.680 24.316 -70.700 1.00 34.69 231 ASP A N 1
ATOM 1784 C CA . ASP A 1 231 ? 32.762 25.167 -71.185 1.00 34.69 231 ASP A CA 1
ATOM 1785 C C . ASP A 1 231 ? 33.868 25.213 -70.120 1.00 34.69 231 ASP A C 1
ATOM 1787 O O . ASP A 1 231 ? 33.624 25.386 -68.925 1.00 34.69 231 ASP A O 1
ATOM 1791 N N . HIS A 1 232 ? 35.072 24.936 -70.607 1.00 38.72 232 HIS A N 1
ATOM 1792 C CA . HIS A 1 232 ? 36.360 24.998 -69.934 1.00 38.72 232 HIS A CA 1
ATOM 1793 C C . HIS A 1 232 ? 36.703 26.472 -69.688 1.00 38.72 232 HIS A C 1
ATOM 1795 O O . HIS A 1 232 ? 36.709 27.246 -70.643 1.00 38.72 232 HIS A O 1
ATOM 1801 N N . GLU A 1 233 ? 37.046 26.851 -68.460 1.00 33.47 233 GLU A N 1
ATOM 1802 C CA . GLU A 1 233 ? 37.732 28.121 -68.214 1.00 33.47 233 GLU A CA 1
ATOM 1803 C C . GLU A 1 233 ? 38.819 27.891 -67.163 1.00 33.47 233 GLU A C 1
ATOM 1805 O O . GLU A 1 233 ? 38.561 27.796 -65.963 1.00 33.47 233 GLU A O 1
ATOM 1810 N N . ASP A 1 234 ? 40.038 27.694 -67.670 1.00 40.19 234 ASP A N 1
ATOM 1811 C CA . ASP A 1 234 ? 41.275 27.766 -66.906 1.00 40.19 234 ASP A CA 1
ATOM 1812 C C . ASP A 1 234 ? 41.491 29.226 -66.498 1.00 40.19 234 ASP A C 1
ATOM 1814 O O . ASP A 1 234 ? 41.601 30.109 -67.350 1.00 40.19 234 ASP A O 1
ATOM 1818 N N . SER A 1 235 ? 41.564 29.490 -65.197 1.00 35.81 235 SER A N 1
ATOM 1819 C CA . SER A 1 235 ? 42.072 30.758 -64.681 1.00 35.81 235 SER A CA 1
ATOM 1820 C C . SER A 1 235 ? 43.397 30.506 -63.976 1.00 35.81 235 SER A C 1
ATOM 1822 O O . SER A 1 235 ? 43.430 29.953 -62.874 1.00 35.81 235 SER A O 1
ATOM 1824 N N . ASP A 1 236 ? 44.464 30.916 -64.661 1.00 35.56 236 ASP A N 1
ATOM 1825 C CA . ASP A 1 236 ? 45.832 31.052 -64.172 1.00 35.56 236 ASP A CA 1
ATOM 1826 C C . ASP A 1 236 ? 45.879 31.694 -62.779 1.00 35.56 236 ASP A C 1
ATOM 1828 O O . ASP A 1 236 ? 45.385 32.801 -62.549 1.00 35.56 236 ASP A O 1
ATOM 1832 N N . PHE A 1 237 ? 46.535 30.994 -61.855 1.00 33.75 237 PHE A N 1
ATOM 1833 C CA . PHE A 1 237 ? 46.968 31.527 -60.573 1.00 33.75 237 PHE A CA 1
ATOM 1834 C C . PHE A 1 237 ? 48.315 32.229 -60.785 1.00 33.75 237 PHE A C 1
ATOM 1836 O O . PHE A 1 237 ? 49.348 31.576 -60.923 1.00 33.75 237 PHE A O 1
ATOM 1843 N N . ASN A 1 238 ? 48.288 33.559 -60.841 1.00 39.78 238 ASN A N 1
ATOM 1844 C CA . ASN A 1 238 ? 49.470 34.414 -60.812 1.00 39.78 238 ASN A CA 1
ATOM 1845 C C . ASN A 1 238 ? 49.474 35.143 -59.464 1.00 39.78 238 ASN A C 1
ATOM 1847 O O . ASN A 1 238 ? 48.583 35.954 -59.218 1.00 39.78 238 ASN A O 1
ATOM 1851 N N . ASP A 1 239 ? 50.469 34.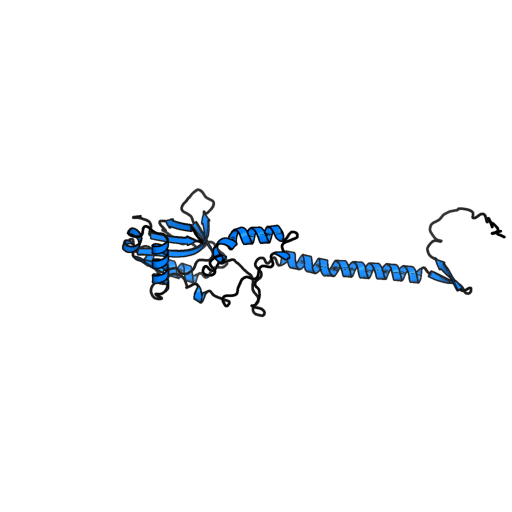873 -58.623 1.00 34.44 239 ASP A N 1
ATOM 1852 C CA . ASP A 1 239 ? 50.837 35.732 -57.493 1.00 34.44 239 ASP A CA 1
ATOM 1853 C C . ASP A 1 239 ? 52.381 35.794 -57.405 1.00 34.44 239 ASP A C 1
ATOM 1855 O O . ASP A 1 239 ? 53.035 34.784 -57.697 1.00 34.44 239 ASP A O 1
ATOM 1859 N N . PRO A 1 240 ? 52.967 36.966 -57.086 1.00 47.50 240 PRO A N 1
ATOM 1860 C CA . PRO A 1 240 ? 54.413 37.200 -57.010 1.00 47.50 240 PRO A CA 1
ATOM 1861 C C . PRO A 1 240 ? 55.094 36.641 -55.750 1.00 47.50 240 PRO A C 1
ATOM 1863 O O . PRO A 1 240 ? 54.429 36.493 -54.699 1.00 47.50 240 PRO A O 1
#

Solvent-accessible surface area (backbone atoms only — not comparable to full-atom values): 15221 Å² total; per-residue (Å²): 116,95,70,50,27,30,39,37,40,32,87,97,44,77,49,78,41,64,72,89,79,89,81,88,90,65,95,87,63,69,65,64,58,58,52,49,48,66,68,52,53,66,43,75,37,86,66,19,24,27,36,34,36,23,71,41,78,42,74,49,96,64,103,42,100,80,46,71,47,73,42,74,67,31,45,18,27,60,47,56,32,74,62,58,75,72,54,88,47,71,67,58,52,52,50,52,50,54,59,49,59,73,37,78,93,47,56,63,32,64,46,62,80,80,68,55,89,64,79,97,67,84,85,83,76,64,74,83,74,34,75,67,84,47,28,63,57,49,48,54,48,43,74,77,52,47,76,42,54,75,79,78,74,49,85,72,84,75,78,65,47,75,48,101,89,48,82,92,58,68,42,70,79,84,55,71,69,59,53,48,51,51,52,47,49,69,47,50,52,60,51,49,52,50,54,51,52,52,51,53,51,50,49,52,60,74,29,50,47,75,50,100,85,73,53,82,42,71,64,69,77,79,78,80,76,86,83,82,87,86,81,87,79,89,76,84,88,84,81,134

Nearest PDB structures (foldseek):
  6zzn-assembly1_A  TM=3.004E-01  e=5.171E+00  Mycobacterium tuberculosis H37Rv
  4n72-assembly1_C  TM=3.092E-01  e=8.535E+00  Escherichia coli O157:H7
  4huh-assembly1_E  TM=2.256E-01  e=8.535E+00  Tequatrovirus T4

InterPro domains:
  IPR031578 Na+ channel auxiliary subunit TipE [PTHR12335] (15-217)

Mean predicted aligned error: 14.97 Å

pLDDT: mean 72.59, std 16.03, range [32.69, 97.06]

Sequence (240 aa):
MGDRNTVIFSKERLYAASCGHVNSSSAHQDNNTIELLNSNLGWKNKAKVAFIFCTYVKHQNGNKFYDLVMEDCFNGTVGDANRVQNVTDFRDLLSYHKELTSRPSELLINTEESLGIMNITKLLINPQACSNTLSSACAKFFEGHAADGLDGTTADRFPCYYTDKKHDFVIGVYNPRNTFIFLLLASVVPGGLFIFACFILFLCSKSVGVNDEGHLHLTLLKGAGNGGKSDHEDSDFNDP

Radius of gyration: 35.34 Å; Cα contacts (8 Å, |Δi|>4): 224; chains: 1; bounding box: 81×55×99 Å